Protein AF-A0A958I219-F1 (afdb_monomer_lite)

Sequence (213 aa):
LMILSGYAGLSVFAGMFQPGNIIELHQQWLDNALKGVTYGSSRGGGNINLHGLLNDLGLNGWNLDISLVMIFVLGAWTFWHRKIDVWLQLGVAALVARFWTYHMWYDDLLILIPMFAIFRIMLQQKRDGKSALAAGILFGIAMLFSIAPGGLYLFPEPFNMIYVFCQKIIWHAMLFYLLFQSHVQRRDVNHPKHSEARHKPNAIIIRQKPKLR

pLDDT: mean 83.35, std 13.36, range [46.72, 97.81]

Secondary structure (DSSP, 8-state):
-HHHHHHHHHHHHHHTTSSS-HHHHHHHHHHHHHHHHHHHHHTT-S---HHHHHHHTT-GGGHHHHHHHHHHHHHHHHHHHTTS-HHHHHHHHHHHHHHHS---GGGGGGGHHHHHHHHHHHH-TTS-HHHHHHHHHHHHHHHHHHS-TTHHHHS-TTHHHHHHHHHHHHHHHHHHHHHHHHHHHHHHHH-THHHHHH---------------

Structure (mmCIF, N/CA/C/O backbone):
data_AF-A0A958I219-F1
#
_entry.id   AF-A0A958I219-F1
#
loop_
_atom_site.group_PDB
_atom_site.id
_atom_site.type_symbol
_atom_site.label_atom_id
_atom_site.label_alt_id
_atom_site.label_comp_id
_atom_site.label_asym_id
_atom_site.label_entity_id
_atom_site.label_seq_id
_atom_site.pdbx_PDB_ins_code
_atom_site.Cartn_x
_atom_site.Cartn_y
_atom_site.Cartn_z
_atom_site.occupancy
_atom_site.B_iso_or_equiv
_atom_site.auth_seq_id
_atom_site.auth_comp_id
_atom_site.auth_asym_id
_atom_site.auth_atom_id
_atom_site.pdbx_PDB_model_num
ATOM 1 N N . LEU A 1 1 ? -17.336 -10.802 -12.034 1.00 67.38 1 LEU A N 1
ATOM 2 C CA . LEU A 1 1 ? -17.954 -10.981 -13.368 1.00 67.38 1 LEU A CA 1
ATOM 3 C C . LEU A 1 1 ? -18.167 -9.649 -14.077 1.00 67.38 1 LEU A C 1
ATOM 5 O O . LEU A 1 1 ? -17.474 -9.445 -15.053 1.00 67.38 1 LEU A O 1
ATOM 9 N N . MET A 1 2 ? -18.970 -8.714 -13.552 1.00 70.75 2 MET A N 1
ATOM 10 C CA . MET A 1 2 ? -19.238 -7.417 -14.211 1.00 70.75 2 MET A CA 1
ATOM 11 C C . MET A 1 2 ? -17.982 -6.584 -14.546 1.00 70.75 2 MET A C 1
ATOM 13 O O . MET A 1 2 ? -17.875 -6.028 -15.631 1.00 70.75 2 MET A O 1
ATOM 17 N N . ILE A 1 3 ? -17.004 -6.535 -13.633 1.00 74.00 3 ILE A N 1
ATOM 18 C CA . ILE A 1 3 ? -15.734 -5.819 -13.857 1.00 74.00 3 ILE A CA 1
ATOM 19 C C . ILE A 1 3 ? -14.892 -6.516 -14.931 1.00 74.00 3 ILE A C 1
ATOM 21 O O . ILE A 1 3 ? -14.359 -5.856 -15.810 1.00 74.00 3 ILE A O 1
ATOM 25 N N . LEU A 1 4 ? -14.816 -7.851 -14.893 1.00 74.88 4 LEU A N 1
ATOM 26 C CA . LEU A 1 4 ? -14.065 -8.635 -15.877 1.00 74.88 4 LEU A CA 1
ATOM 27 C C . LEU A 1 4 ? -14.680 -8.502 -17.271 1.00 74.88 4 LEU A C 1
ATOM 29 O O . LEU A 1 4 ? -13.953 -8.290 -18.232 1.00 74.88 4 LEU A O 1
ATOM 33 N N . SER A 1 5 ? -16.009 -8.568 -17.376 1.00 83.56 5 SER A N 1
ATOM 34 C CA . SER A 1 5 ? -16.712 -8.386 -18.647 1.00 83.56 5 SER A CA 1
ATOM 35 C C . SER A 1 5 ? -16.599 -6.954 -19.164 1.00 83.56 5 SER A C 1
ATOM 37 O O . SER A 1 5 ? -16.423 -6.761 -20.360 1.00 83.56 5 SER A O 1
ATOM 39 N N . GLY A 1 6 ? -16.660 -5.954 -18.279 1.00 86.94 6 GLY A N 1
ATOM 40 C CA . GLY A 1 6 ? -16.474 -4.552 -18.653 1.00 86.94 6 GLY A CA 1
ATOM 41 C C . GLY A 1 6 ? -15.057 -4.273 -19.150 1.00 86.94 6 GLY A C 1
ATOM 42 O O . GLY A 1 6 ? -14.888 -3.676 -20.209 1.00 86.94 6 GLY A O 1
ATOM 43 N N . TYR A 1 7 ? -14.045 -4.761 -18.429 1.00 84.06 7 TYR A N 1
ATOM 44 C CA . TYR A 1 7 ? -12.647 -4.615 -18.826 1.00 84.06 7 TYR A CA 1
ATOM 45 C C . TYR A 1 7 ? -12.368 -5.342 -20.144 1.00 84.06 7 TYR A C 1
ATOM 47 O O . TYR A 1 7 ? -11.849 -4.732 -21.069 1.00 84.06 7 TYR A O 1
ATOM 55 N N . ALA A 1 8 ? -12.812 -6.597 -20.277 1.00 84.75 8 ALA A N 1
ATOM 56 C CA . ALA A 1 8 ? -12.674 -7.357 -21.517 1.00 84.75 8 ALA A CA 1
ATOM 57 C C . ALA A 1 8 ? -13.378 -6.668 -22.699 1.00 84.75 8 ALA A C 1
ATOM 59 O O . ALA A 1 8 ? -12.800 -6.565 -23.778 1.00 84.75 8 ALA A O 1
ATOM 60 N N . GLY A 1 9 ? -14.592 -6.148 -22.492 1.00 87.56 9 GLY A N 1
ATOM 61 C CA . GLY A 1 9 ? -15.330 -5.410 -23.516 1.00 87.56 9 GLY A CA 1
ATOM 62 C C . GLY A 1 9 ? -14.600 -4.144 -23.968 1.00 87.56 9 GLY A C 1
ATOM 63 O O . GLY A 1 9 ? -14.470 -3.914 -25.167 1.00 87.56 9 GLY A O 1
ATOM 64 N N . LEU A 1 10 ? -14.065 -3.362 -23.026 1.00 88.44 10 LEU A N 1
ATOM 65 C CA . LEU A 1 10 ? -13.271 -2.169 -23.332 1.00 88.44 10 LEU A CA 1
ATOM 66 C C . LEU A 1 10 ? -11.956 -2.512 -24.041 1.00 88.44 10 LEU A C 1
ATOM 68 O O . LEU A 1 10 ? -11.590 -1.817 -24.985 1.00 88.44 10 LEU A O 1
ATOM 72 N N . SER A 1 11 ? -11.269 -3.584 -23.639 1.00 85.62 11 SER A N 1
ATOM 73 C CA . SER A 1 11 ? -10.041 -4.045 -24.297 1.00 85.62 11 SER A CA 1
ATOM 74 C C . SER A 1 11 ? -10.297 -4.488 -25.738 1.00 85.62 11 SER A C 1
ATOM 76 O O . SER A 1 11 ? -9.544 -4.110 -26.634 1.00 85.62 11 SER A O 1
ATOM 78 N N . VAL A 1 12 ? -11.379 -5.236 -25.981 1.00 86.50 12 VAL A N 1
ATOM 79 C CA . VAL A 1 12 ? -11.778 -5.647 -27.337 1.00 86.50 12 VAL A CA 1
ATOM 80 C C . VAL A 1 12 ? -12.173 -4.432 -28.175 1.00 86.50 12 VAL A C 1
ATOM 82 O O . VAL A 1 12 ? -11.691 -4.291 -29.295 1.00 86.50 12 VAL A O 1
ATOM 85 N N . PHE A 1 13 ? -12.996 -3.531 -27.629 1.00 89.12 13 PHE A N 1
ATOM 86 C CA . PHE A 1 13 ? -13.414 -2.307 -28.315 1.00 89.12 13 PHE A CA 1
ATOM 87 C C . PHE A 1 13 ? -12.218 -1.422 -28.684 1.00 89.12 13 PHE A C 1
ATOM 89 O O . PHE A 1 13 ? -12.111 -0.994 -29.827 1.00 89.12 13 PHE A O 1
ATOM 96 N N . ALA A 1 14 ? -11.282 -1.196 -27.758 1.00 87.56 14 ALA A N 1
ATOM 97 C CA . ALA A 1 14 ? -10.063 -0.437 -28.031 1.00 87.56 14 ALA A CA 1
ATOM 98 C C . ALA A 1 14 ? -9.190 -1.114 -29.101 1.00 87.56 14 ALA A C 1
ATOM 100 O O . ALA A 1 14 ? -8.649 -0.434 -29.973 1.00 87.56 14 ALA A O 1
ATOM 101 N N . GLY A 1 15 ? -9.099 -2.448 -29.068 1.00 85.94 15 GLY A N 1
ATOM 102 C CA . GLY A 1 15 ? -8.373 -3.237 -30.062 1.00 85.94 15 GLY A CA 1
ATOM 103 C C . GLY A 1 15 ? -8.912 -3.079 -31.487 1.00 85.94 15 GLY A C 1
ATOM 104 O O . GLY A 1 15 ? -8.126 -3.121 -32.425 1.00 85.94 15 GLY A O 1
ATOM 105 N N . MET A 1 16 ? -10.213 -2.812 -31.666 1.00 89.31 16 MET A N 1
ATOM 106 C CA . MET A 1 16 ? -10.813 -2.587 -32.994 1.00 89.31 16 MET A CA 1
ATOM 107 C C . MET A 1 16 ? -10.297 -1.323 -33.702 1.00 89.31 16 MET A C 1
ATOM 109 O O . MET A 1 16 ? -10.434 -1.218 -34.918 1.00 89.31 16 MET A O 1
ATOM 113 N N . PHE A 1 17 ? -9.712 -0.373 -32.966 1.00 92.62 17 PHE A N 1
ATOM 114 C CA . PHE A 1 17 ? -9.150 0.864 -33.524 1.00 92.62 17 PHE A CA 1
ATOM 115 C C . PHE A 1 17 ? -7.629 0.808 -33.716 1.00 92.62 17 PHE A C 1
ATOM 117 O O . PHE A 1 17 ? -7.034 1.802 -34.130 1.00 92.62 17 PHE A O 1
ATOM 124 N N . GLN A 1 18 ? -6.986 -0.315 -33.388 1.00 92.88 18 GLN A N 1
ATOM 125 C CA . GLN A 1 18 ? -5.545 -0.481 -33.544 1.00 92.88 18 GLN A CA 1
ATOM 126 C C . GLN A 1 18 ? -5.215 -1.205 -34.856 1.00 92.88 18 GLN A C 1
ATOM 128 O O . GLN A 1 18 ? -5.958 -2.094 -35.276 1.00 92.88 18 GLN A O 1
ATOM 133 N N . PRO A 1 19 ? -4.098 -0.859 -35.515 1.00 88.38 19 PRO A N 1
ATOM 134 C CA . PRO A 1 19 ? -3.603 -1.631 -36.644 1.00 88.38 19 PRO A CA 1
ATOM 135 C C . PRO A 1 19 ? -3.078 -2.988 -36.149 1.00 88.38 19 PRO A C 1
ATOM 137 O O . PRO A 1 19 ? -2.171 -3.041 -35.323 1.00 88.38 19 PRO A O 1
ATOM 140 N N . GLY A 1 20 ? -3.645 -4.081 -36.658 1.00 87.75 20 GLY A N 1
ATOM 141 C CA . GLY A 1 20 ? -3.258 -5.451 -36.305 1.00 87.75 20 GLY A CA 1
ATOM 142 C C . GLY A 1 20 ? -4.465 -6.317 -35.967 1.00 87.75 20 GLY A C 1
ATOM 143 O O . GLY A 1 20 ? -5.555 -5.814 -35.686 1.00 87.75 20 GLY A O 1
ATOM 144 N N . ASN A 1 21 ? -4.299 -7.636 -36.018 1.00 90.12 21 ASN A N 1
ATOM 145 C CA . ASN A 1 21 ? -5.371 -8.528 -35.576 1.00 90.12 21 ASN A CA 1
ATOM 146 C C . ASN A 1 21 ? -5.380 -8.672 -34.040 1.00 90.12 21 ASN A C 1
ATOM 148 O O . ASN A 1 21 ? -4.394 -8.404 -33.356 1.00 90.12 21 ASN A O 1
ATOM 152 N N . ILE A 1 22 ? -6.510 -9.117 -33.478 1.00 85.00 22 ILE A N 1
ATOM 153 C CA . ILE A 1 22 ? -6.698 -9.230 -32.021 1.00 85.00 22 ILE A CA 1
ATOM 154 C C . ILE A 1 22 ? -5.638 -10.120 -31.347 1.00 85.00 22 ILE A C 1
ATOM 156 O O . ILE A 1 22 ? -5.277 -9.864 -30.200 1.00 85.00 22 ILE A O 1
ATOM 160 N N . ILE A 1 23 ? -5.134 -11.144 -32.048 1.00 88.19 23 ILE A N 1
ATOM 161 C CA . ILE A 1 23 ? -4.133 -12.085 -31.530 1.00 88.19 23 ILE A CA 1
ATOM 162 C C . ILE A 1 23 ? -2.769 -11.397 -31.451 1.00 88.19 23 ILE A C 1
ATOM 164 O O . ILE A 1 23 ? -2.134 -11.446 -30.400 1.00 88.19 23 ILE A O 1
ATOM 168 N N . GLU A 1 24 ? -2.356 -10.704 -32.513 1.00 88.94 24 GLU A N 1
ATOM 169 C CA . GLU A 1 24 ? -1.124 -9.905 -32.553 1.00 88.94 24 GLU A CA 1
ATOM 170 C C . GLU A 1 24 ? -1.123 -8.832 -31.465 1.00 88.94 24 GLU A C 1
ATOM 172 O O . GLU A 1 24 ? -0.141 -8.694 -30.738 1.00 88.94 24 GLU A O 1
ATOM 177 N N . LEU A 1 25 ? -2.241 -8.121 -31.292 1.00 89.31 25 LEU A N 1
ATOM 178 C CA . LEU A 1 25 ? -2.378 -7.104 -30.248 1.00 89.31 25 LEU A CA 1
ATOM 179 C C . LEU A 1 25 ? -2.268 -7.710 -28.838 1.00 89.31 25 LEU A C 1
ATOM 181 O O . LEU A 1 25 ? -1.631 -7.119 -27.967 1.00 89.31 25 LEU A O 1
ATOM 185 N N . HIS A 1 26 ? -2.832 -8.902 -28.605 1.00 83.31 26 HIS A N 1
ATOM 186 C CA . HIS A 1 26 ? -2.688 -9.604 -27.322 1.00 83.31 26 HIS A CA 1
ATOM 187 C C . HIS A 1 26 ? -1.262 -10.106 -27.082 1.00 83.31 26 HIS A C 1
ATOM 189 O O . HIS A 1 26 ? -0.764 -9.995 -25.962 1.00 83.31 26 HIS A O 1
ATOM 195 N N . GLN A 1 27 ? -0.595 -10.638 -28.108 1.00 88.81 27 GLN A N 1
ATOM 196 C CA . GLN A 1 27 ? 0.800 -11.076 -28.015 1.00 88.81 27 GLN A CA 1
ATOM 197 C C . GLN A 1 27 ? 1.729 -9.894 -27.733 1.00 88.81 27 GLN A C 1
ATOM 199 O O . GLN A 1 27 ? 2.524 -9.952 -26.800 1.00 88.81 27 GLN A O 1
ATOM 204 N N . GLN A 1 28 ? 1.565 -8.783 -28.453 1.00 89.19 28 GLN A N 1
ATOM 205 C CA . GLN A 1 28 ? 2.317 -7.554 -28.195 1.00 89.19 28 GLN A CA 1
ATOM 206 C C . GLN A 1 28 ? 2.052 -7.006 -26.792 1.00 89.19 28 GLN A C 1
ATOM 208 O O . GLN A 1 28 ? 2.982 -6.564 -26.117 1.00 89.19 28 GLN A O 1
ATOM 213 N N . TRP A 1 29 ? 0.799 -7.036 -26.330 1.00 86.12 29 TRP A N 1
ATOM 214 C CA . TRP A 1 29 ? 0.462 -6.641 -24.965 1.00 86.12 29 TRP A CA 1
ATOM 215 C C . TRP A 1 29 ? 1.164 -7.527 -23.926 1.00 86.12 29 TRP A C 1
ATOM 217 O O . TRP A 1 29 ? 1.761 -6.990 -22.992 1.00 86.12 29 TRP A O 1
ATOM 227 N N . LEU A 1 30 ? 1.163 -8.853 -24.112 1.00 86.38 30 LEU A N 1
ATOM 228 C CA . LEU A 1 30 ? 1.879 -9.799 -23.249 1.00 86.38 30 LEU A CA 1
ATOM 229 C C . LEU A 1 30 ? 3.389 -9.541 -23.257 1.00 86.38 30 LEU A C 1
ATOM 231 O O . LEU A 1 30 ? 3.989 -9.434 -22.190 1.00 86.38 30 LEU A O 1
ATOM 235 N N . ASP A 1 31 ? 3.996 -9.373 -24.429 1.00 87.56 31 ASP A N 1
ATOM 236 C CA . ASP A 1 31 ? 5.428 -9.093 -24.561 1.00 87.56 31 ASP A CA 1
ATOM 237 C C . ASP A 1 31 ? 5.813 -7.775 -23.885 1.00 87.56 31 ASP A C 1
ATOM 239 O O . ASP A 1 31 ? 6.841 -7.687 -23.211 1.00 87.56 31 ASP A O 1
ATOM 243 N N . ASN A 1 32 ? 4.984 -6.740 -24.031 1.00 84.62 32 ASN A N 1
ATOM 244 C CA . ASN A 1 32 ? 5.194 -5.452 -23.375 1.00 84.62 32 ASN A CA 1
ATOM 245 C C . ASN A 1 32 ? 5.022 -5.556 -21.856 1.00 84.62 32 ASN A C 1
ATOM 247 O O . ASN A 1 32 ? 5.818 -4.972 -21.119 1.00 84.62 32 ASN A O 1
ATOM 251 N N . ALA A 1 33 ? 4.038 -6.322 -21.379 1.00 80.12 33 ALA A N 1
ATOM 252 C CA . ALA A 1 33 ? 3.851 -6.582 -19.956 1.00 80.12 33 ALA A CA 1
ATOM 253 C C . ALA A 1 33 ? 5.055 -7.333 -19.367 1.00 80.12 33 ALA A C 1
ATOM 255 O O . ALA A 1 33 ? 5.594 -6.917 -18.342 1.00 80.12 33 ALA A O 1
ATOM 256 N N . LEU A 1 34 ? 5.536 -8.378 -20.049 1.00 79.00 34 LEU A N 1
ATOM 257 C CA . LEU A 1 34 ? 6.728 -9.132 -19.655 1.00 79.00 34 LEU A CA 1
ATOM 258 C C . LEU A 1 34 ? 7.969 -8.236 -19.625 1.00 79.00 34 LEU A C 1
ATOM 260 O O . LEU A 1 34 ? 8.670 -8.206 -18.615 1.00 79.00 34 LEU A O 1
ATOM 264 N N . LYS A 1 35 ? 8.200 -7.436 -20.675 1.00 79.25 35 LYS A N 1
ATOM 265 C CA . LYS A 1 35 ? 9.294 -6.451 -20.711 1.00 79.25 35 LYS A CA 1
ATOM 266 C C . LYS A 1 35 ? 9.195 -5.450 -19.565 1.00 79.25 35 LYS A C 1
ATOM 268 O O . LYS A 1 35 ? 10.213 -5.156 -18.948 1.00 79.25 35 LYS A O 1
ATOM 273 N N . GLY A 1 36 ? 7.998 -4.947 -19.261 1.00 73.06 36 GLY A N 1
ATOM 274 C CA . GLY A 1 36 ? 7.762 -4.025 -18.150 1.00 73.06 36 GLY A CA 1
ATOM 275 C C . GLY A 1 36 ? 8.093 -4.645 -16.792 1.00 73.06 36 GLY A C 1
ATOM 276 O O . GLY A 1 36 ? 8.784 -4.020 -15.988 1.00 73.06 36 GLY A O 1
ATOM 277 N N . VAL A 1 37 ? 7.679 -5.895 -16.564 1.00 70.38 37 VAL A N 1
ATOM 278 C CA . VAL A 1 37 ? 7.994 -6.650 -15.341 1.00 70.38 37 VAL A CA 1
ATOM 279 C C . VAL A 1 37 ? 9.497 -6.899 -15.221 1.00 70.38 37 VAL A C 1
ATOM 281 O O . VAL A 1 37 ? 10.070 -6.606 -14.174 1.00 70.38 37 VAL A O 1
ATOM 284 N N . THR A 1 38 ? 10.154 -7.374 -16.284 1.00 71.75 38 THR A N 1
ATOM 285 C CA . THR A 1 38 ? 11.606 -7.618 -16.284 1.00 71.75 38 THR A CA 1
ATOM 286 C C . THR A 1 38 ? 12.393 -6.326 -16.084 1.00 71.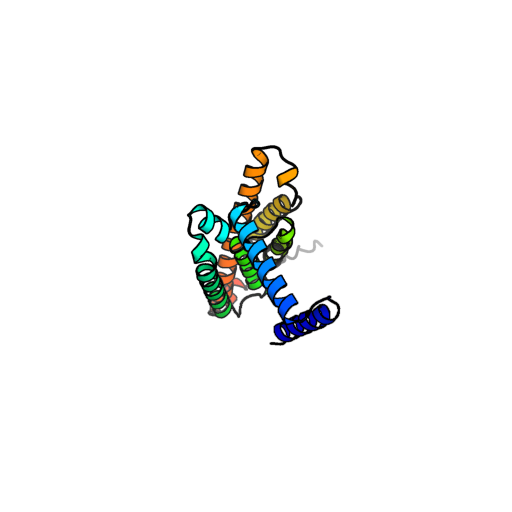75 38 THR A C 1
ATOM 288 O O . THR A 1 38 ? 13.330 -6.293 -15.293 1.00 71.75 38 THR A O 1
ATOM 291 N N . TYR A 1 39 ? 11.998 -5.245 -16.758 1.00 71.81 39 TYR A N 1
ATOM 292 C CA . TYR A 1 39 ? 12.617 -3.931 -16.598 1.00 71.81 39 TYR A CA 1
ATOM 293 C C . TYR A 1 39 ? 12.477 -3.417 -15.160 1.00 71.81 39 TYR A C 1
ATOM 295 O O . TYR A 1 39 ? 13.449 -2.946 -14.564 1.00 71.81 39 TYR A O 1
ATOM 303 N N . GLY A 1 40 ? 11.273 -3.540 -14.595 1.00 65.81 40 GLY A N 1
ATOM 304 C CA . GLY A 1 40 ? 10.974 -3.157 -13.221 1.00 65.81 40 GLY A CA 1
ATOM 305 C C . GLY A 1 40 ? 11.753 -3.970 -12.186 1.00 65.81 40 GLY A C 1
ATOM 306 O O . GLY A 1 40 ? 12.229 -3.401 -11.203 1.00 65.81 40 GLY A O 1
ATOM 307 N N . SER A 1 41 ? 11.943 -5.273 -12.426 1.00 63.72 41 SER A N 1
ATOM 308 C CA . SER A 1 41 ? 12.722 -6.145 -11.542 1.00 63.72 41 SER A CA 1
ATOM 309 C C . SER A 1 41 ? 14.233 -5.928 -11.662 1.00 63.72 41 SER A C 1
ATOM 311 O O . SER A 1 41 ? 14.922 -5.992 -10.652 1.00 63.72 41 SER A O 1
ATOM 313 N N . SER A 1 42 ? 14.765 -5.653 -12.862 1.00 64.38 42 SER A N 1
ATOM 314 C CA . SER A 1 42 ? 16.216 -5.614 -13.106 1.00 64.38 42 SER A CA 1
ATOM 315 C C . SER A 1 42 ? 16.874 -4.260 -12.845 1.00 64.38 42 SER A C 1
ATOM 317 O O . SER A 1 42 ? 18.060 -4.208 -12.536 1.00 64.38 42 SER A O 1
ATOM 319 N N . ARG A 1 43 ? 16.154 -3.145 -13.031 1.00 61.06 43 ARG A N 1
ATOM 320 C CA . ARG A 1 43 ? 16.714 -1.793 -12.833 1.00 61.06 43 ARG A CA 1
ATOM 321 C C . ARG A 1 43 ? 16.429 -1.202 -11.462 1.00 61.06 43 ARG A C 1
ATOM 323 O O . ARG A 1 43 ? 16.779 -0.046 -11.243 1.00 61.06 43 ARG A O 1
ATOM 330 N N . GLY A 1 44 ? 15.812 -1.980 -10.567 1.00 52.44 44 GLY A N 1
ATOM 331 C CA . GLY A 1 44 ? 15.624 -1.606 -9.169 1.00 52.44 44 GLY A CA 1
ATOM 332 C C . GLY A 1 44 ? 15.104 -0.182 -9.035 1.00 52.44 44 GLY A C 1
ATOM 333 O O . GLY A 1 44 ? 15.729 0.622 -8.353 1.00 52.44 44 GLY A O 1
ATOM 334 N N . GLY A 1 45 ? 14.027 0.164 -9.754 1.00 46.72 45 GLY A N 1
ATOM 335 C CA . GLY A 1 45 ? 13.472 1.518 -9.741 1.00 46.72 45 GLY A CA 1
ATOM 336 C C . GLY A 1 45 ? 13.024 1.911 -8.331 1.00 46.72 45 GLY A C 1
ATOM 337 O O . GLY A 1 45 ? 11.874 1.701 -7.964 1.00 46.72 45 GLY A O 1
ATOM 338 N N . GLY A 1 46 ? 13.962 2.413 -7.527 1.00 50.34 46 GLY A N 1
ATOM 339 C CA . GLY A 1 46 ? 13.820 3.000 -6.193 1.00 50.34 46 GLY A CA 1
ATOM 340 C C . GLY A 1 46 ? 13.330 2.101 -5.048 1.00 50.34 46 GLY A C 1
ATOM 341 O O . GLY A 1 46 ? 13.538 2.437 -3.877 1.00 50.34 46 GLY A O 1
ATOM 342 N N . ASN A 1 47 ? 12.677 0.967 -5.316 1.00 58.09 47 ASN A N 1
ATOM 343 C CA . ASN A 1 47 ? 11.771 0.369 -4.334 1.00 58.09 47 ASN A CA 1
ATOM 344 C C . ASN A 1 47 ? 12.114 -1.077 -3.955 1.00 58.09 47 ASN A C 1
ATOM 346 O O . ASN A 1 47 ? 12.171 -1.959 -4.803 1.00 58.09 47 ASN A O 1
ATOM 350 N N . ILE A 1 48 ? 12.256 -1.311 -2.642 1.00 66.00 48 ILE A N 1
ATOM 351 C CA . ILE A 1 48 ? 12.292 -2.644 -2.025 1.00 66.00 48 ILE A CA 1
ATOM 352 C C . ILE A 1 48 ? 10.873 -3.204 -2.152 1.00 66.00 48 ILE A C 1
ATOM 354 O O . ILE A 1 48 ? 10.006 -2.905 -1.332 1.00 66.00 48 ILE A O 1
ATOM 358 N N . ASN A 1 49 ? 10.621 -3.932 -3.232 1.00 83.19 49 ASN A N 1
ATOM 359 C CA . ASN A 1 49 ? 9.420 -4.735 -3.433 1.00 83.19 49 ASN A CA 1
ATOM 360 C C . ASN A 1 49 ? 9.832 -6.210 -3.514 1.00 83.19 49 ASN A C 1
ATOM 362 O O . ASN A 1 49 ? 11.005 -6.519 -3.732 1.00 83.19 49 ASN A O 1
ATOM 366 N N . LEU A 1 50 ? 8.882 -7.118 -3.314 1.00 87.88 50 LEU A N 1
ATOM 367 C CA . LEU A 1 50 ? 9.158 -8.549 -3.221 1.00 87.88 50 LEU A CA 1
ATOM 368 C C . LEU A 1 50 ? 9.820 -9.104 -4.492 1.00 87.88 50 LEU A C 1
ATOM 370 O O . LEU A 1 50 ? 10.748 -9.899 -4.386 1.00 87.88 50 LEU A O 1
ATOM 374 N N . HIS A 1 51 ? 9.407 -8.655 -5.682 1.00 86.19 51 HIS A N 1
ATOM 375 C CA . HIS A 1 51 ? 10.049 -9.055 -6.945 1.00 86.19 51 HIS A CA 1
ATOM 376 C C . HIS A 1 51 ? 11.472 -8.513 -7.088 1.00 86.19 51 HIS A C 1
ATOM 378 O O . HIS A 1 51 ? 12.343 -9.227 -7.580 1.00 86.19 51 HIS A O 1
ATOM 384 N N . GLY A 1 52 ? 11.723 -7.284 -6.632 1.00 82.88 52 GLY A N 1
ATOM 385 C CA . GLY A 1 52 ? 13.069 -6.715 -6.556 1.00 82.88 52 GLY A CA 1
ATOM 386 C C . GLY A 1 52 ? 13.971 -7.533 -5.632 1.00 82.88 52 GLY A C 1
ATOM 387 O O . GLY A 1 52 ? 15.045 -7.950 -6.045 1.00 82.88 52 GLY A O 1
ATOM 388 N N . LEU A 1 53 ? 13.485 -7.874 -4.433 1.00 86.00 53 LEU A N 1
ATOM 389 C CA . LEU A 1 53 ? 14.224 -8.713 -3.485 1.00 86.00 53 LEU A CA 1
ATOM 390 C C . LEU A 1 53 ? 14.533 -10.104 -4.061 1.00 86.00 53 LEU A C 1
ATOM 392 O O . LEU A 1 53 ? 15.647 -10.597 -3.912 1.00 86.00 53 LEU A O 1
ATOM 396 N N . LEU A 1 54 ? 13.568 -10.744 -4.729 1.00 88.06 54 LEU A N 1
ATOM 397 C CA . LEU A 1 54 ? 13.804 -12.031 -5.391 1.00 88.06 54 LEU A CA 1
ATOM 398 C C . LEU A 1 54 ? 14.855 -11.908 -6.494 1.00 88.06 54 LEU A C 1
ATOM 400 O O . LEU A 1 54 ? 15.701 -12.788 -6.620 1.00 88.06 54 LEU A O 1
ATOM 404 N N . ASN A 1 55 ? 14.828 -10.825 -7.269 1.00 85.50 55 ASN A N 1
ATOM 405 C CA . ASN A 1 55 ? 15.833 -10.565 -8.291 1.00 85.50 55 ASN A CA 1
ATOM 406 C C . ASN A 1 55 ? 17.233 -10.377 -7.685 1.00 85.50 55 ASN A C 1
ATOM 408 O O . ASN A 1 55 ? 18.179 -10.999 -8.163 1.00 85.50 55 ASN A O 1
ATOM 412 N N . ASP A 1 56 ? 17.352 -9.602 -6.605 1.00 85.19 56 ASP A N 1
ATOM 413 C CA . ASP A 1 56 ? 18.622 -9.369 -5.902 1.00 85.19 56 ASP A CA 1
ATOM 414 C C . ASP A 1 56 ? 19.212 -10.666 -5.317 1.00 85.19 56 ASP A C 1
ATOM 416 O O . ASP A 1 56 ? 20.429 -10.817 -5.218 1.00 85.19 56 ASP A O 1
ATOM 420 N N . LEU A 1 57 ? 18.353 -11.631 -4.975 1.00 89.94 57 LEU A N 1
ATOM 421 C CA . LEU A 1 57 ? 18.736 -12.968 -4.511 1.00 89.94 57 LEU A CA 1
ATOM 422 C C . LEU A 1 57 ? 18.972 -13.981 -5.651 1.00 89.94 57 LEU A C 1
ATOM 424 O O . LEU A 1 57 ? 19.270 -15.142 -5.373 1.00 89.94 57 LEU A O 1
ATOM 428 N N . GLY A 1 58 ? 18.818 -13.588 -6.921 1.00 89.50 58 GLY A N 1
ATOM 429 C CA . GLY A 1 58 ? 18.932 -14.494 -8.074 1.00 89.50 58 GLY A CA 1
ATOM 430 C C . GLY A 1 58 ? 17.770 -15.491 -8.215 1.00 89.50 58 GLY A C 1
ATOM 431 O O . GLY A 1 58 ? 17.900 -16.514 -8.884 1.00 89.50 58 GLY A O 1
ATOM 432 N N . LEU A 1 59 ? 16.628 -15.211 -7.581 1.00 91.25 59 LEU A N 1
ATOM 433 C CA . LEU A 1 59 ? 15.413 -16.035 -7.546 1.00 91.25 59 LEU A CA 1
ATOM 434 C C . LEU A 1 59 ? 14.299 -15.486 -8.454 1.00 91.25 59 LEU A C 1
ATOM 436 O O . LEU A 1 59 ? 13.123 -15.780 -8.246 1.00 91.25 59 LEU A O 1
ATOM 440 N N . ASN A 1 60 ? 14.631 -14.708 -9.484 1.00 85.69 60 ASN A N 1
ATOM 441 C CA . ASN A 1 60 ? 13.656 -14.087 -10.391 1.00 85.69 60 ASN A CA 1
ATOM 442 C C . ASN A 1 60 ? 12.726 -15.099 -11.098 1.00 85.69 60 ASN A C 1
ATOM 444 O O . ASN A 1 60 ? 11.608 -14.743 -11.468 1.00 85.69 60 ASN A O 1
ATOM 448 N N . GLY A 1 61 ? 13.143 -16.365 -11.240 1.00 86.44 61 GLY A N 1
ATOM 449 C CA . GLY A 1 61 ? 12.289 -17.450 -11.747 1.00 86.44 61 GLY A CA 1
ATOM 450 C C . GLY A 1 61 ? 11.058 -17.746 -10.875 1.00 86.44 61 GLY A C 1
ATOM 451 O O . GLY A 1 61 ? 10.054 -18.220 -11.392 1.00 86.44 61 GLY A O 1
ATOM 452 N N . TRP A 1 62 ? 11.097 -17.392 -9.586 1.00 90.56 62 TRP A N 1
ATOM 453 C CA . TRP A 1 62 ? 10.015 -17.616 -8.617 1.00 90.56 62 TRP A CA 1
ATOM 454 C C . TRP A 1 62 ? 8.992 -16.474 -8.567 1.00 90.56 62 TRP A C 1
ATOM 456 O O . TRP A 1 62 ? 8.046 -16.519 -7.778 1.00 90.56 62 TRP A O 1
ATOM 466 N N . ASN A 1 63 ? 9.155 -15.429 -9.386 1.00 85.69 63 ASN A N 1
ATOM 467 C CA . ASN A 1 63 ? 8.274 -14.258 -9.355 1.00 85.69 63 ASN A CA 1
ATOM 468 C C . ASN A 1 63 ? 6.799 -14.626 -9.574 1.00 85.69 63 ASN A C 1
ATOM 470 O O . ASN A 1 63 ? 5.927 -14.031 -8.935 1.00 85.69 63 ASN A O 1
ATOM 474 N N . LEU A 1 64 ? 6.508 -15.599 -10.447 1.00 87.38 64 LEU A N 1
ATOM 475 C CA . LEU A 1 64 ? 5.141 -16.063 -10.698 1.00 87.38 64 LEU A CA 1
ATOM 476 C C . LEU A 1 64 ? 4.587 -16.843 -9.503 1.00 87.38 64 LEU A C 1
ATOM 478 O O . LEU A 1 64 ? 3.489 -16.546 -9.035 1.00 87.38 64 LEU A O 1
ATOM 482 N N . ASP A 1 65 ? 5.353 -17.793 -8.975 1.00 92.81 65 ASP A N 1
ATOM 483 C CA . ASP A 1 65 ? 4.913 -18.639 -7.864 1.00 92.81 65 ASP A CA 1
ATOM 484 C C . ASP A 1 65 ? 4.629 -17.801 -6.616 1.00 92.81 65 ASP A C 1
ATOM 486 O O . ASP A 1 65 ? 3.559 -17.895 -6.012 1.00 92.81 65 ASP A O 1
ATOM 490 N N . ILE A 1 66 ? 5.544 -16.890 -6.279 1.00 92.62 66 ILE A N 1
ATOM 491 C CA . ILE A 1 66 ? 5.379 -15.973 -5.150 1.00 92.62 66 ILE A CA 1
ATOM 492 C C . ILE A 1 66 ? 4.197 -15.026 -5.372 1.00 92.62 66 ILE A C 1
ATOM 494 O O . ILE A 1 66 ? 3.455 -14.737 -4.436 1.00 92.62 66 ILE A O 1
ATOM 498 N N . SER A 1 67 ? 3.958 -14.591 -6.609 1.00 90.69 67 SER A N 1
ATOM 499 C CA . SER A 1 67 ? 2.775 -13.802 -6.963 1.00 90.69 67 SER A CA 1
ATOM 500 C C . SER A 1 67 ? 1.468 -14.547 -6.709 1.00 90.69 67 SER A C 1
ATOM 502 O O . SER A 1 67 ? 0.545 -13.989 -6.113 1.00 90.69 67 SER A O 1
ATOM 504 N N . LEU A 1 68 ? 1.394 -15.820 -7.098 1.00 92.81 68 LEU A N 1
ATOM 505 C CA . LEU A 1 68 ? 0.228 -16.663 -6.832 1.00 92.81 68 LEU A CA 1
ATOM 506 C C . LEU A 1 68 ? 0.019 -16.868 -5.328 1.00 92.81 68 LEU A C 1
ATOM 508 O O . LEU A 1 68 ? -1.112 -16.760 -4.848 1.00 92.81 68 LEU A O 1
ATOM 512 N N . VAL A 1 69 ? 1.100 -17.082 -4.574 1.00 95.25 69 VAL A N 1
ATOM 513 C CA . VAL A 1 69 ? 1.052 -17.166 -3.107 1.00 95.25 69 VAL A CA 1
ATOM 514 C C . VAL A 1 69 ? 0.532 -15.859 -2.504 1.00 95.25 69 VAL A C 1
ATOM 516 O O . VAL A 1 69 ? -0.358 -15.900 -1.656 1.00 95.25 69 VAL A O 1
ATOM 519 N N . MET A 1 70 ? 1.012 -14.701 -2.962 1.00 94.38 70 MET A N 1
ATOM 520 C CA . MET A 1 70 ? 0.560 -13.391 -2.479 1.00 94.38 70 MET A CA 1
ATOM 521 C C . MET A 1 70 ? -0.929 -13.154 -2.753 1.00 94.38 70 MET A C 1
ATOM 523 O O . MET A 1 70 ? -1.653 -12.730 -1.849 1.00 94.38 70 MET A O 1
ATOM 527 N N . ILE A 1 71 ? -1.415 -13.489 -3.955 1.00 94.38 71 ILE A N 1
ATOM 528 C CA . ILE A 1 71 ? -2.848 -13.429 -4.290 1.00 94.38 71 ILE A CA 1
ATOM 529 C C . ILE A 1 71 ? -3.650 -14.351 -3.373 1.00 94.38 71 ILE A C 1
ATOM 531 O O . ILE A 1 71 ? -4.679 -13.937 -2.837 1.00 94.38 71 ILE A O 1
ATOM 535 N N . PHE A 1 72 ? -3.192 -15.588 -3.173 1.00 96.81 72 PHE A N 1
ATOM 536 C CA . PHE A 1 72 ? -3.888 -16.556 -2.331 1.00 96.81 72 PHE A CA 1
ATOM 537 C C . PHE A 1 72 ? -3.959 -16.087 -0.874 1.00 96.81 72 PHE A C 1
ATOM 539 O O . PHE A 1 72 ? -5.031 -16.106 -0.269 1.00 96.81 72 PHE A O 1
ATOM 546 N N . VAL A 1 73 ? -2.845 -15.596 -0.325 1.00 96.81 73 VAL A N 1
ATOM 547 C CA . VAL A 1 73 ? -2.758 -15.070 1.043 1.00 96.81 73 VAL A CA 1
ATOM 548 C C . VAL A 1 73 ? -3.652 -13.842 1.215 1.00 96.81 73 VAL A C 1
ATOM 550 O O . VAL A 1 73 ? -4.438 -13.792 2.164 1.00 96.81 73 VAL A O 1
ATOM 553 N N . LEU A 1 74 ? -3.601 -12.877 0.291 1.00 96.31 74 LEU A N 1
ATOM 554 C CA . LEU A 1 74 ? -4.457 -11.687 0.339 1.00 96.31 74 LEU A CA 1
ATOM 555 C C . LEU A 1 74 ? -5.941 -12.042 0.155 1.00 96.31 74 LEU A C 1
ATOM 557 O O . LEU A 1 74 ? -6.803 -11.472 0.831 1.00 96.31 74 LEU A O 1
ATOM 561 N N . GLY A 1 75 ? -6.249 -13.004 -0.715 1.00 95.88 75 GLY A N 1
ATOM 562 C CA . GLY A 1 75 ? -7.597 -13.525 -0.932 1.00 95.88 75 GLY A CA 1
ATOM 563 C C . GLY A 1 75 ? -8.157 -14.210 0.315 1.00 95.88 75 GLY A C 1
ATOM 564 O O . GLY A 1 75 ? -9.262 -13.884 0.754 1.00 95.88 75 GLY A O 1
ATOM 565 N N . ALA A 1 76 ? -7.374 -15.090 0.944 1.00 97.62 76 ALA A N 1
ATOM 566 C CA . ALA A 1 76 ? -7.730 -15.744 2.202 1.00 97.62 76 ALA A CA 1
ATOM 567 C C . ALA A 1 76 ? -7.907 -14.724 3.338 1.00 97.62 76 ALA A C 1
ATOM 569 O O . ALA A 1 76 ? -8.907 -14.764 4.063 1.00 97.62 76 ALA A O 1
ATOM 570 N N . TRP A 1 77 ? -6.991 -13.755 3.454 1.00 97.81 77 TRP A N 1
AT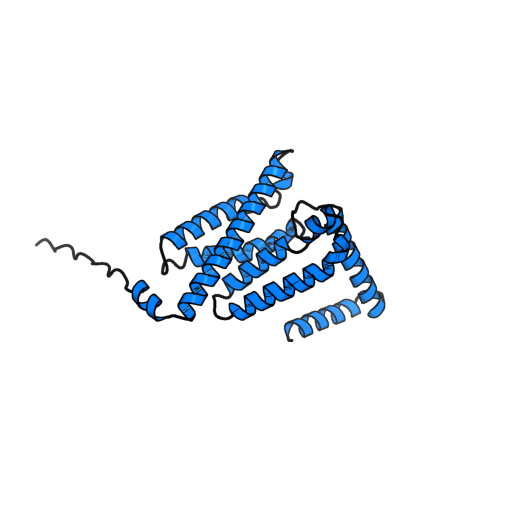OM 571 C CA . TRP A 1 77 ? -7.086 -12.674 4.434 1.00 97.81 77 TRP A CA 1
ATOM 572 C C . TRP A 1 77 ? -8.366 -11.851 4.247 1.00 97.81 77 TRP A C 1
ATOM 574 O O . TRP A 1 77 ? -9.103 -11.648 5.217 1.00 97.81 77 TRP A O 1
ATOM 584 N N . THR A 1 78 ? -8.672 -11.449 3.010 1.00 96.62 78 THR A N 1
ATOM 585 C CA . THR A 1 78 ? -9.895 -10.712 2.653 1.00 96.62 78 THR A CA 1
ATOM 586 C C . THR A 1 78 ? -11.140 -11.534 2.978 1.00 96.62 78 THR A C 1
ATOM 588 O O . THR A 1 78 ? -12.069 -11.031 3.608 1.00 96.62 78 THR A O 1
ATOM 591 N N . PHE A 1 79 ? -11.152 -12.826 2.638 1.00 96.12 79 PHE A N 1
ATOM 592 C CA . PHE A 1 79 ? -12.269 -13.720 2.941 1.00 96.12 79 PHE A CA 1
ATOM 593 C C . PHE A 1 79 ? -12.541 -13.812 4.449 1.00 96.12 79 PHE A C 1
ATOM 595 O O . PHE A 1 79 ? -13.691 -13.699 4.887 1.00 96.12 79 PHE A O 1
ATOM 602 N N . TRP A 1 80 ? -11.493 -13.948 5.265 1.00 95.94 80 TRP A N 1
ATOM 603 C CA . TRP A 1 80 ? -11.624 -13.990 6.723 1.00 95.94 80 TRP A CA 1
ATOM 604 C C . TRP A 1 80 ? -12.015 -12.648 7.348 1.00 95.94 80 TRP A C 1
ATOM 606 O O . TRP A 1 80 ? -12.617 -12.637 8.426 1.00 95.94 80 TRP A O 1
ATOM 616 N N . HIS A 1 81 ? -11.712 -11.531 6.684 1.00 95.56 81 HIS A N 1
ATOM 617 C CA . HIS A 1 81 ? -12.018 -10.180 7.152 1.00 95.56 81 HIS A CA 1
ATOM 618 C C . HIS A 1 81 ? -13.211 -9.529 6.435 1.00 95.56 81 HIS A C 1
ATOM 620 O O . HIS A 1 81 ? -13.534 -8.392 6.740 1.00 95.56 81 HIS A O 1
ATOM 626 N N . ARG A 1 82 ? -13.963 -10.246 5.590 1.00 94.69 82 ARG A N 1
ATOM 627 C CA . ARG A 1 82 ? -15.051 -9.703 4.743 1.00 94.69 82 ARG A CA 1
ATOM 628 C C . ARG A 1 82 ? -16.160 -8.898 5.443 1.00 94.69 82 ARG A C 1
ATOM 630 O O . ARG A 1 82 ? -16.949 -8.250 4.769 1.00 94.69 82 ARG A O 1
ATOM 637 N N . LYS A 1 83 ? -16.261 -8.965 6.775 1.00 95.25 83 LYS A N 1
ATOM 638 C CA . LYS A 1 83 ? -17.256 -8.241 7.591 1.00 95.25 83 LYS A CA 1
ATOM 639 C C . LYS A 1 83 ? -16.724 -6.946 8.231 1.00 95.25 83 LYS A C 1
ATOM 641 O O . LYS A 1 83 ? -17.463 -6.311 8.979 1.00 95.25 83 LYS A O 1
ATOM 646 N N . ILE A 1 84 ? -15.457 -6.585 8.017 1.00 94.19 84 ILE A N 1
ATOM 647 C CA . ILE A 1 84 ? -14.879 -5.331 8.537 1.00 94.19 84 ILE A CA 1
ATOM 648 C C . ILE A 1 84 ? -15.134 -4.160 7.576 1.00 94.19 84 ILE A C 1
ATOM 650 O O . ILE A 1 84 ? -15.620 -4.373 6.466 1.00 94.19 84 ILE A O 1
ATOM 654 N N . ASP A 1 85 ? -14.791 -2.934 7.988 1.00 93.75 85 ASP A N 1
ATOM 655 C CA . ASP A 1 85 ? -14.918 -1.739 7.141 1.00 93.75 85 ASP A CA 1
ATOM 656 C C . ASP A 1 85 ? -14.166 -1.933 5.806 1.00 93.75 85 ASP A C 1
ATOM 658 O O . ASP A 1 85 ? -13.013 -2.369 5.773 1.00 93.75 85 ASP A O 1
ATOM 662 N N . VAL A 1 86 ? -14.832 -1.629 4.689 1.00 96.06 86 VAL A N 1
ATOM 663 C CA . VAL A 1 86 ? -14.281 -1.833 3.340 1.00 96.06 86 VAL A CA 1
ATOM 664 C C . VAL A 1 86 ? -13.003 -1.023 3.099 1.00 96.06 86 VAL A C 1
ATOM 666 O O . VAL A 1 86 ? -12.108 -1.494 2.406 1.00 96.06 86 VAL A O 1
ATOM 669 N N . TRP A 1 87 ? -12.856 0.151 3.716 1.00 96.50 87 TRP A N 1
ATOM 670 C CA . TRP A 1 87 ? -11.669 0.994 3.572 1.00 96.50 87 TRP A CA 1
ATOM 671 C C . TRP A 1 87 ? -10.447 0.393 4.256 1.00 96.50 87 TRP A C 1
ATOM 673 O O . TRP A 1 87 ? -9.340 0.562 3.757 1.00 96.50 87 TRP A O 1
ATOM 683 N N . LEU A 1 88 ? -10.633 -0.361 5.345 1.00 95.69 88 LEU A N 1
ATOM 684 C CA . LEU A 1 88 ? -9.545 -1.144 5.937 1.00 95.69 88 LEU A CA 1
ATOM 685 C C . LEU A 1 88 ? -9.067 -2.228 4.972 1.00 95.69 88 LEU A C 1
ATOM 687 O O . LEU A 1 88 ? -7.865 -2.371 4.764 1.00 95.69 88 LEU A O 1
ATOM 691 N N . GLN A 1 89 ? -10.000 -2.956 4.352 1.00 96.88 89 GLN A N 1
ATOM 692 C CA . GLN A 1 89 ? -9.661 -4.002 3.383 1.00 96.88 89 GLN A CA 1
ATOM 693 C C . GLN A 1 89 ? -8.940 -3.413 2.165 1.00 96.88 89 GLN A C 1
ATOM 695 O O . GLN A 1 89 ? -7.884 -3.912 1.784 1.00 96.88 89 GLN A O 1
ATOM 700 N N . LEU A 1 90 ? -9.464 -2.318 1.603 1.00 96.88 90 LEU A N 1
ATOM 701 C CA . LEU A 1 90 ? -8.848 -1.615 0.476 1.00 96.88 90 LEU A CA 1
ATOM 702 C C . LEU A 1 90 ? -7.474 -1.039 0.838 1.00 96.88 90 LEU A C 1
ATOM 704 O O . LEU A 1 90 ? -6.547 -1.146 0.042 1.00 96.88 90 LEU A O 1
ATOM 708 N N . GLY A 1 91 ? -7.317 -0.472 2.036 1.00 96.69 91 GLY A N 1
ATOM 709 C CA . GLY A 1 91 ? -6.039 0.059 2.508 1.00 96.69 91 GLY A CA 1
ATOM 710 C C . GLY A 1 91 ? -4.970 -1.024 2.666 1.00 96.69 91 GLY A C 1
ATOM 711 O O . GLY A 1 91 ? -3.839 -0.837 2.220 1.00 96.69 91 GLY A O 1
ATOM 712 N N . VAL A 1 92 ? -5.327 -2.179 3.238 1.00 97.31 92 VAL A N 1
ATOM 713 C CA . VAL A 1 92 ? -4.417 -3.334 3.329 1.00 97.31 92 VAL A CA 1
ATOM 714 C C . VAL A 1 92 ? -4.072 -3.858 1.937 1.00 97.31 92 VAL A C 1
ATOM 716 O O . VAL A 1 92 ? -2.895 -4.048 1.644 1.00 97.31 92 VAL A O 1
ATOM 719 N N . ALA A 1 93 ? -5.064 -4.038 1.062 1.00 96.19 93 ALA A N 1
ATOM 720 C CA . ALA A 1 93 ? -4.835 -4.514 -0.300 1.00 96.19 93 ALA A CA 1
ATOM 721 C C . ALA A 1 93 ? -3.921 -3.570 -1.100 1.00 96.19 93 ALA A C 1
ATOM 723 O O . ALA A 1 93 ? -3.016 -4.042 -1.783 1.00 96.19 93 ALA A O 1
ATOM 724 N N . ALA A 1 94 ? -4.104 -2.253 -0.972 1.00 94.31 94 ALA A N 1
ATOM 725 C CA . ALA A 1 94 ? -3.268 -1.254 -1.632 1.00 94.31 94 ALA A CA 1
ATOM 726 C C . ALA A 1 94 ? -1.805 -1.311 -1.160 1.00 94.31 94 ALA A C 1
ATOM 728 O O . ALA A 1 94 ? -0.894 -1.292 -1.987 1.00 94.31 94 ALA A O 1
ATOM 729 N N . LEU A 1 95 ? -1.565 -1.443 0.150 1.00 94.00 95 LEU A N 1
ATOM 730 C CA . LEU A 1 95 ? -0.209 -1.580 0.698 1.00 94.00 95 LEU A CA 1
ATOM 731 C C . LEU A 1 95 ? 0.441 -2.910 0.308 1.00 94.00 95 LEU A C 1
ATOM 733 O O . LEU A 1 95 ? 1.609 -2.932 -0.068 1.00 94.00 95 LEU A O 1
ATOM 737 N N . VAL A 1 96 ? -0.310 -4.014 0.344 1.00 94.31 96 VAL A N 1
ATOM 738 C CA . VAL A 1 96 ? 0.184 -5.321 -0.114 1.00 94.31 96 VAL A CA 1
ATOM 739 C C . VAL A 1 96 ? 0.554 -5.264 -1.594 1.00 94.31 96 VAL A C 1
ATOM 741 O O . VAL A 1 96 ? 1.640 -5.707 -1.954 1.00 94.31 96 VAL A O 1
ATOM 744 N N . ALA A 1 97 ? -0.294 -4.670 -2.438 1.00 90.38 97 ALA A N 1
ATOM 745 C CA . ALA A 1 97 ? 0.014 -4.469 -3.850 1.00 90.38 97 ALA A CA 1
ATOM 746 C C . ALA A 1 97 ? 1.294 -3.640 -4.032 1.00 90.38 97 ALA A C 1
ATOM 748 O O . ALA A 1 97 ? 2.142 -4.022 -4.837 1.00 90.38 97 ALA A O 1
ATOM 749 N N . ARG A 1 98 ? 1.467 -2.566 -3.246 1.00 87.94 98 ARG A N 1
ATOM 750 C CA . ARG A 1 98 ? 2.653 -1.694 -3.287 1.00 87.94 98 ARG A CA 1
ATOM 751 C C . ARG A 1 98 ? 3.947 -2.432 -2.932 1.00 87.94 98 ARG A C 1
ATOM 753 O O . ARG A 1 98 ? 4.971 -2.176 -3.555 1.00 87.94 98 ARG A O 1
ATOM 760 N N . PHE A 1 99 ? 3.915 -3.333 -1.951 1.00 88.69 99 PHE A N 1
ATOM 761 C CA . PHE A 1 99 ? 5.095 -4.109 -1.544 1.00 88.69 99 PHE A CA 1
ATOM 762 C C . PHE A 1 99 ? 5.352 -5.346 -2.405 1.00 88.69 99 PHE A C 1
ATOM 764 O O . PHE A 1 99 ? 6.455 -5.892 -2.382 1.00 88.69 99 PHE A O 1
ATOM 771 N N . TRP A 1 100 ? 4.346 -5.813 -3.138 1.00 88.00 100 TRP A N 1
ATOM 772 C CA . TRP A 1 100 ? 4.426 -7.052 -3.897 1.00 88.00 100 TRP A CA 1
ATOM 773 C C . TRP A 1 100 ? 5.117 -6.863 -5.252 1.00 88.00 100 TRP A C 1
ATOM 775 O O . TRP A 1 100 ? 6.151 -7.489 -5.484 1.00 88.00 100 TRP A O 1
ATOM 785 N N . THR A 1 101 ? 4.573 -6.027 -6.135 1.00 78.25 101 THR A N 1
ATOM 786 C CA . THR A 1 101 ? 5.074 -5.881 -7.512 1.00 78.25 101 THR A CA 1
ATOM 787 C C . THR A 1 101 ? 5.851 -4.586 -7.701 1.00 78.25 101 THR A C 1
ATOM 789 O O . THR A 1 101 ? 5.774 -3.669 -6.884 1.00 78.25 101 THR A O 1
ATOM 792 N N . TYR A 1 102 ? 6.590 -4.493 -8.808 1.00 68.25 102 TYR A N 1
ATOM 793 C CA . TYR A 1 102 ? 7.152 -3.221 -9.242 1.00 68.25 102 TYR A CA 1
ATOM 794 C C . TYR A 1 102 ? 6.039 -2.188 -9.436 1.00 68.25 102 TYR A C 1
ATOM 796 O O . TYR A 1 102 ? 5.032 -2.464 -10.086 1.00 68.25 102 TYR A O 1
ATOM 804 N N . HIS A 1 103 ? 6.262 -0.999 -8.890 1.00 66.81 103 HIS A N 1
ATOM 805 C CA . HIS A 1 103 ? 5.435 0.175 -9.111 1.00 66.81 103 HIS A CA 1
ATOM 806 C C . HIS A 1 103 ? 6.348 1.367 -9.340 1.00 66.81 103 HIS A C 1
ATOM 808 O O . HIS A 1 103 ? 7.338 1.549 -8.617 1.00 66.81 103 HIS A O 1
ATOM 814 N N . MET A 1 104 ? 6.000 2.195 -10.315 1.00 69.44 104 MET A N 1
ATOM 815 C CA . MET A 1 104 ? 6.683 3.460 -10.521 1.00 69.44 104 MET A CA 1
ATOM 816 C C . MET A 1 104 ? 6.376 4.432 -9.377 1.00 69.44 104 MET A C 1
ATOM 818 O O . MET A 1 104 ? 5.450 4.259 -8.578 1.00 69.44 104 MET A O 1
ATOM 822 N N . TRP A 1 105 ? 7.179 5.486 -9.278 1.00 64.31 105 TRP A N 1
ATOM 823 C CA . TRP A 1 105 ? 6.982 6.541 -8.281 1.00 64.31 105 TRP A CA 1
ATOM 824 C C . TRP A 1 105 ? 5.638 7.273 -8.472 1.00 64.31 105 TRP A C 1
ATOM 826 O O . TRP A 1 105 ? 5.023 7.700 -7.507 1.00 64.31 105 TRP A O 1
ATOM 836 N N . TYR A 1 106 ? 5.112 7.365 -9.699 1.00 61.75 106 TYR A N 1
ATOM 837 C CA . TYR A 1 106 ? 3.782 7.941 -9.945 1.00 61.75 106 TYR A CA 1
ATOM 838 C C . TYR A 1 106 ? 2.625 7.000 -9.566 1.00 61.75 106 TYR A C 1
ATOM 840 O O . TYR A 1 106 ? 1.506 7.460 -9.343 1.00 61.75 106 TYR A O 1
ATOM 848 N N . ASP A 1 107 ? 2.894 5.703 -9.400 1.00 66.62 107 ASP A N 1
ATOM 849 C CA . ASP A 1 107 ? 1.919 4.725 -8.904 1.00 66.62 107 ASP A CA 1
ATOM 850 C C . ASP A 1 107 ? 1.739 4.814 -7.372 1.00 66.62 107 ASP A C 1
ATOM 852 O O . ASP A 1 107 ? 1.028 4.008 -6.765 1.00 66.62 107 ASP A O 1
ATOM 856 N N . ASP A 1 108 ? 2.360 5.805 -6.715 1.00 77.00 108 ASP A N 1
ATOM 857 C CA . ASP A 1 108 ? 2.159 6.103 -5.294 1.00 77.00 108 ASP A CA 1
ATOM 858 C C . ASP A 1 108 ? 0.737 6.572 -4.968 1.00 77.00 108 ASP A C 1
ATOM 860 O O . ASP A 1 108 ? 0.372 6.616 -3.800 1.00 77.00 108 ASP A O 1
ATOM 864 N N . LEU A 1 109 ? -0.126 6.834 -5.957 1.00 84.81 109 LEU A N 1
ATOM 865 C CA . LEU A 1 109 ? -1.542 7.142 -5.710 1.00 84.81 109 LEU A CA 1
ATOM 866 C C . LEU A 1 109 ? -2.258 6.055 -4.894 1.00 84.81 109 LEU A C 1
ATOM 868 O O . LEU A 1 109 ? -3.195 6.361 -4.152 1.00 84.81 109 LEU A O 1
ATOM 872 N N . LEU A 1 110 ? -1.794 4.801 -4.963 1.00 88.19 110 LEU A N 1
ATOM 873 C CA . LEU A 1 110 ? -2.313 3.723 -4.122 1.00 88.19 110 LEU A CA 1
ATOM 874 C C . LEU A 1 110 ? -2.138 4.001 -2.624 1.00 88.19 110 LEU A C 1
ATOM 876 O O . LEU A 1 110 ? -2.946 3.499 -1.846 1.00 88.19 110 LEU A O 1
ATOM 880 N N . ILE A 1 111 ? -1.166 4.826 -2.210 1.00 90.94 111 ILE A N 1
ATOM 881 C CA . ILE A 1 111 ? -0.968 5.202 -0.802 1.00 90.94 111 ILE A CA 1
ATOM 882 C C . ILE A 1 111 ? -2.092 6.091 -0.260 1.00 90.94 111 ILE A C 1
ATOM 884 O O . ILE A 1 111 ? -2.342 6.117 0.946 1.00 90.94 111 ILE A O 1
ATOM 888 N N . LEU A 1 112 ? -2.849 6.758 -1.132 1.00 93.31 112 LEU A N 1
ATOM 889 C CA . LEU A 1 112 ? -3.979 7.583 -0.711 1.00 93.31 112 LEU A CA 1
ATOM 890 C C . LEU A 1 112 ? -5.109 6.737 -0.112 1.00 93.31 112 LEU A C 1
ATOM 892 O O . LEU A 1 112 ? -5.787 7.180 0.812 1.00 93.31 112 LEU A O 1
ATOM 896 N N . ILE A 1 113 ? -5.282 5.498 -0.582 1.00 95.81 113 ILE A N 1
ATOM 897 C CA . ILE A 1 113 ? -6.302 4.568 -0.081 1.00 95.81 113 ILE A CA 1
ATOM 898 C C . ILE A 1 113 ? -6.078 4.224 1.407 1.00 95.81 113 ILE A C 1
ATOM 900 O O . ILE A 1 113 ? -6.990 4.455 2.210 1.00 95.81 113 ILE A O 1
ATOM 904 N N . PRO A 1 114 ? -4.907 3.709 1.839 1.00 96.44 114 PRO A N 1
ATOM 905 C CA . PRO A 1 114 ? -4.645 3.456 3.248 1.00 96.44 114 PRO A CA 1
ATOM 906 C C . PRO A 1 114 ? -4.593 4.751 4.068 1.00 96.44 114 PRO A C 1
ATOM 908 O O . PRO A 1 114 ? -5.055 4.742 5.207 1.00 96.44 114 PRO A O 1
ATOM 911 N N . MET A 1 115 ? -4.125 5.878 3.515 1.00 96.62 115 MET A N 1
ATOM 912 C CA . MET A 1 115 ? -4.195 7.172 4.212 1.00 96.62 115 MET A CA 1
ATOM 913 C C . MET A 1 115 ? -5.640 7.581 4.506 1.00 96.62 115 MET A C 1
ATOM 915 O O . MET A 1 115 ? -5.946 7.991 5.625 1.00 96.62 115 MET A O 1
ATOM 919 N N . PHE A 1 116 ? -6.547 7.405 3.545 1.00 97.00 116 PHE A N 1
ATOM 920 C CA . PHE A 1 116 ? -7.969 7.672 3.736 1.00 97.00 116 PHE A CA 1
ATOM 921 C C . PHE A 1 116 ? -8.600 6.728 4.769 1.00 97.00 116 PHE A C 1
ATOM 923 O O . PHE A 1 116 ? -9.399 7.162 5.601 1.00 97.00 116 PHE A O 1
ATOM 930 N N . ALA A 1 117 ? -8.203 5.452 4.781 1.00 96.56 117 ALA A N 1
ATOM 931 C CA . ALA A 1 117 ? -8.630 4.505 5.809 1.00 96.56 117 ALA A CA 1
ATOM 932 C C . ALA A 1 117 ? -8.191 4.951 7.219 1.00 96.56 117 ALA A C 1
ATOM 934 O O . ALA A 1 117 ? -9.015 4.987 8.134 1.00 96.56 117 ALA A O 1
ATOM 935 N N . ILE A 1 118 ? -6.928 5.361 7.393 1.00 96.44 118 ILE A N 1
ATOM 936 C CA . ILE A 1 118 ? -6.404 5.875 8.673 1.00 96.44 118 ILE A CA 1
ATOM 937 C C . ILE A 1 118 ? -7.108 7.176 9.073 1.00 96.44 118 ILE A C 1
ATOM 939 O O . ILE A 1 118 ? -7.516 7.326 10.225 1.00 96.44 118 ILE A O 1
ATOM 943 N N . PHE A 1 119 ? -7.318 8.091 8.127 1.00 95.94 119 PHE A N 1
ATOM 944 C CA . PHE A 1 119 ? -8.047 9.336 8.363 1.00 95.94 119 PHE A CA 1
ATOM 945 C C . PHE A 1 119 ? -9.476 9.077 8.857 1.00 95.94 119 PHE A C 1
ATOM 947 O O . PHE A 1 119 ? -9.923 9.684 9.831 1.00 95.94 119 PHE A O 1
ATOM 954 N N . ARG A 1 120 ? -10.187 8.112 8.260 1.00 93.94 120 ARG A N 1
ATOM 955 C CA . ARG A 1 120 ? -11.511 7.693 8.747 1.00 93.94 120 ARG A CA 1
ATOM 956 C C . 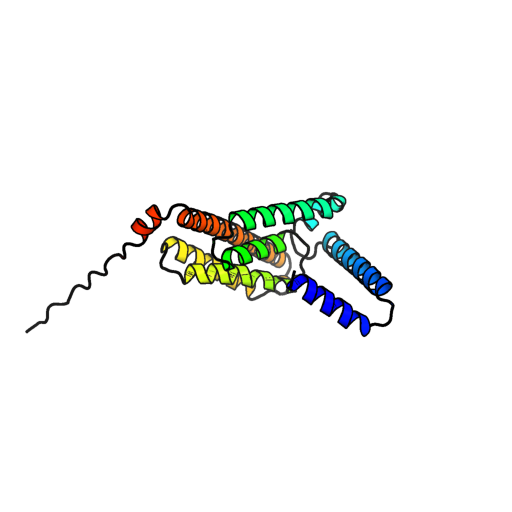ARG A 1 120 ? -11.457 7.168 10.179 1.00 93.94 120 ARG A C 1
ATOM 958 O O . ARG A 1 120 ? -12.334 7.509 10.966 1.00 93.94 120 ARG A O 1
ATOM 965 N N . ILE A 1 121 ? -10.444 6.376 10.530 1.00 91.88 121 ILE A N 1
ATOM 966 C CA . ILE A 1 121 ? -10.263 5.866 11.900 1.00 91.88 121 ILE A CA 1
ATOM 967 C C . ILE A 1 121 ? -10.024 7.021 12.877 1.00 91.88 121 ILE A C 1
ATOM 969 O O . ILE A 1 121 ? -10.623 7.042 13.949 1.00 91.88 121 ILE A O 1
ATOM 973 N N . MET A 1 122 ? -9.210 8.007 12.489 1.00 92.62 122 MET A N 1
ATOM 974 C CA . MET A 1 122 ? -8.976 9.223 13.271 1.00 92.62 122 MET A CA 1
ATOM 975 C C . MET A 1 122 ? -10.280 10.001 13.523 1.00 92.62 122 MET A C 1
ATOM 977 O O . MET A 1 122 ? -10.529 10.433 14.649 1.00 92.62 122 MET A O 1
ATOM 981 N N . LEU A 1 123 ? -11.132 10.157 12.501 1.00 89.94 123 LEU A N 1
ATOM 982 C CA . LEU A 1 123 ? -12.418 10.860 12.626 1.00 89.94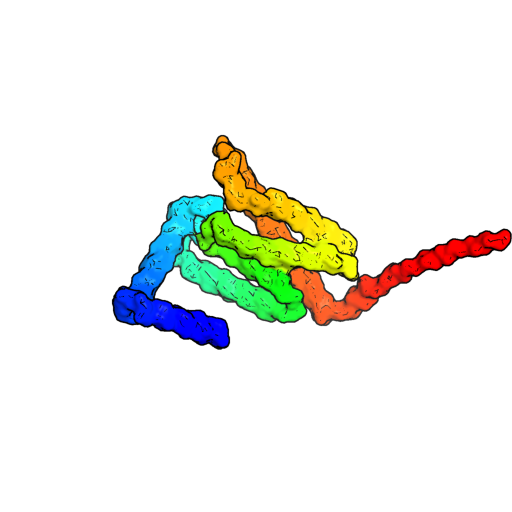 123 LEU A CA 1
ATOM 983 C C . LEU A 1 123 ? -13.465 10.077 13.427 1.00 89.94 123 LEU A C 1
ATOM 985 O O . LEU A 1 123 ? -14.338 10.666 14.066 1.00 89.94 123 LEU A O 1
ATOM 989 N N . GLN A 1 124 ? -13.394 8.749 13.419 1.00 83.44 124 GLN A N 1
ATOM 990 C CA . GLN A 1 124 ? -14.285 7.883 14.185 1.00 83.44 124 GLN A CA 1
ATOM 991 C C . GLN A 1 124 ? -13.843 7.821 15.659 1.00 83.44 124 GLN A C 1
ATOM 993 O O . GLN A 1 124 ? -13.471 6.772 16.179 1.00 83.44 124 GLN A O 1
ATOM 998 N N . GLN A 1 125 ? -13.958 8.950 16.369 1.00 62.38 125 GLN A N 1
ATOM 999 C CA . GLN A 1 125 ? -13.574 9.135 17.783 1.00 62.38 125 GLN A CA 1
ATOM 1000 C C . GLN A 1 125 ? -14.269 8.183 18.784 1.00 62.38 125 GLN A C 1
ATOM 1002 O O . GLN A 1 125 ? -13.942 8.172 19.967 1.00 62.38 125 GLN A O 1
ATOM 1007 N N . LYS A 1 126 ? -15.234 7.371 18.338 1.00 63.16 126 LYS A N 1
ATOM 1008 C CA . LYS A 1 126 ? -16.112 6.558 19.193 1.00 63.16 126 LYS A CA 1
ATOM 1009 C C . LYS A 1 126 ? -15.443 5.343 19.849 1.00 63.16 126 LYS A C 1
ATOM 1011 O O . LYS A 1 126 ? -16.091 4.697 20.667 1.00 63.16 126 LYS A O 1
ATOM 1016 N N . ARG A 1 127 ? -14.214 4.971 19.466 1.00 61.94 127 ARG A N 1
ATOM 1017 C CA . ARG A 1 127 ? -13.668 3.636 19.783 1.00 61.94 127 ARG A CA 1
ATOM 1018 C C . ARG A 1 127 ? -12.582 3.610 20.862 1.00 61.94 127 ARG A C 1
ATOM 1020 O O . ARG A 1 127 ? -12.596 2.685 21.665 1.00 61.94 127 ARG A O 1
ATOM 1027 N N . ASP A 1 128 ? -11.676 4.590 20.876 1.00 73.00 128 ASP A N 1
ATOM 1028 C CA . ASP A 1 128 ? -10.599 4.774 21.867 1.00 73.00 128 ASP A CA 1
ATOM 1029 C C . ASP A 1 128 ? -9.787 6.032 21.491 1.00 73.00 128 ASP A C 1
ATOM 1031 O O . ASP A 1 128 ? -9.279 6.129 20.369 1.00 73.00 128 ASP A O 1
ATOM 1035 N N . GLY A 1 129 ? -9.632 6.987 22.414 1.00 82.06 129 GLY A N 1
ATOM 1036 C CA . GLY A 1 129 ? -8.849 8.205 22.179 1.00 82.06 129 GLY A CA 1
ATOM 1037 C C . GLY A 1 129 ? -7.381 7.925 21.835 1.00 82.06 129 GLY A C 1
ATOM 1038 O O . GLY A 1 129 ? -6.793 8.650 21.032 1.00 82.06 129 GLY A O 1
ATOM 1039 N N . LYS A 1 130 ? -6.799 6.834 22.357 1.00 86.75 130 LYS A N 1
ATOM 1040 C CA . LYS A 1 130 ? -5.419 6.431 22.027 1.00 86.75 130 LYS A CA 1
ATOM 1041 C C . LYS A 1 130 ? -5.298 5.943 20.587 1.00 86.75 130 LYS A C 1
ATOM 1043 O O . LYS A 1 130 ? -4.347 6.297 19.896 1.00 86.75 130 LYS A O 1
ATOM 1048 N N . SER A 1 131 ? -6.277 5.167 20.122 1.00 88.00 131 SER A N 1
ATOM 1049 C CA . SER A 1 131 ? -6.323 4.691 18.738 1.00 88.00 131 SER A CA 1
ATOM 1050 C C . SER A 1 131 ? -6.461 5.851 17.752 1.00 88.00 131 SER A C 1
ATOM 1052 O O . SER A 1 131 ? -5.771 5.858 16.733 1.00 88.00 131 SER A O 1
ATOM 1054 N N . ALA A 1 132 ? -7.318 6.830 18.060 1.00 89.88 132 ALA A N 1
ATOM 1055 C CA . ALA A 1 132 ? -7.500 8.024 17.236 1.00 89.88 132 ALA A CA 1
ATOM 1056 C C . ALA A 1 132 ? -6.234 8.897 17.198 1.00 89.88 132 ALA A C 1
ATOM 1058 O O . ALA A 1 132 ? -5.849 9.362 16.127 1.00 89.88 132 ALA A O 1
ATOM 1059 N N . LEU A 1 133 ? -5.545 9.057 18.335 1.00 92.38 133 LEU A N 1
ATOM 1060 C CA . LEU A 1 133 ? -4.264 9.764 18.398 1.00 92.38 133 LEU A CA 1
ATOM 1061 C C . LEU A 1 133 ? -3.190 9.064 17.554 1.00 92.38 133 LEU A C 1
ATOM 1063 O O . LEU A 1 133 ? -2.523 9.715 16.755 1.00 92.38 133 LEU A O 1
ATOM 1067 N N . ALA A 1 134 ? -3.054 7.742 17.688 1.00 94.19 134 ALA A N 1
ATOM 1068 C CA . ALA A 1 134 ? -2.108 6.964 16.892 1.00 94.19 134 ALA A CA 1
ATOM 1069 C C . ALA A 1 134 ? -2.403 7.071 15.385 1.00 94.19 134 ALA A C 1
ATOM 1071 O O . ALA A 1 134 ? -1.478 7.280 14.602 1.00 94.19 134 ALA A O 1
ATOM 1072 N N . ALA A 1 135 ? -3.681 7.001 14.985 1.00 94.56 135 ALA A N 1
ATOM 1073 C CA . ALA A 1 135 ? -4.095 7.231 13.600 1.00 94.56 135 ALA A CA 1
ATOM 1074 C C . ALA A 1 135 ? -3.722 8.639 13.120 1.00 94.56 135 ALA A C 1
ATOM 1076 O O . ALA A 1 135 ? -3.177 8.781 12.031 1.00 94.56 135 ALA A O 1
ATOM 1077 N N . GLY A 1 136 ? -3.982 9.669 13.930 1.00 95.19 136 GLY A N 1
ATOM 1078 C CA . GLY A 1 136 ? -3.675 11.057 13.584 1.00 95.19 136 GLY A CA 1
ATOM 1079 C C . GLY A 1 136 ? -2.178 11.313 13.411 1.00 95.19 136 GLY A C 1
ATOM 1080 O O . GLY A 1 136 ? -1.777 11.921 12.421 1.00 95.19 136 GLY A O 1
ATOM 1081 N N . ILE A 1 137 ? -1.345 10.793 14.320 1.00 96.88 137 ILE A N 1
ATOM 1082 C CA . ILE A 1 137 ? 0.120 10.885 14.215 1.00 96.88 137 ILE A CA 1
ATOM 1083 C C . ILE A 1 137 ? 0.600 10.177 12.946 1.00 96.88 137 ILE A C 1
ATOM 1085 O O . ILE A 1 137 ? 1.339 10.762 12.155 1.00 96.88 137 ILE A O 1
ATOM 1089 N N . LEU A 1 138 ? 0.152 8.939 12.723 1.00 97.12 138 LEU A N 1
ATOM 1090 C CA . LEU A 1 138 ? 0.568 8.151 11.567 1.00 97.12 138 LEU A CA 1
ATOM 1091 C C . LEU A 1 138 ? 0.116 8.788 10.246 1.00 97.12 138 LEU A C 1
ATOM 1093 O O . LEU A 1 138 ? 0.897 8.843 9.300 1.00 97.12 138 LEU A O 1
ATOM 1097 N N . PHE A 1 139 ? -1.104 9.329 10.195 1.00 96.50 139 PHE A N 1
ATOM 1098 C CA . PHE A 1 139 ? -1.618 10.074 9.046 1.00 96.50 139 PHE A CA 1
ATOM 1099 C C . PHE A 1 139 ? -0.820 11.357 8.788 1.00 96.50 139 PHE A C 1
ATOM 1101 O O . PHE A 1 139 ? -0.449 11.613 7.647 1.00 96.50 139 PHE A O 1
ATOM 1108 N N . GLY A 1 140 ? -0.521 12.144 9.826 1.00 96.00 140 GLY A N 1
ATOM 1109 C CA . GLY A 1 140 ? 0.262 13.375 9.695 1.00 96.00 140 GLY A CA 1
ATOM 1110 C C . GLY A 1 140 ? 1.679 13.117 9.182 1.00 96.00 140 GLY A C 1
ATOM 1111 O O . GLY A 1 140 ? 2.135 13.799 8.264 1.00 96.00 140 GLY A O 1
ATOM 1112 N N . ILE A 1 141 ? 2.346 12.086 9.711 1.00 95.56 141 ILE A N 1
ATOM 1113 C CA . ILE A 1 141 ? 3.666 11.653 9.233 1.00 95.56 141 ILE A CA 1
ATOM 1114 C C . ILE A 1 141 ? 3.573 11.165 7.780 1.00 95.56 141 ILE A C 1
ATOM 1116 O O . ILE A 1 141 ? 4.369 11.590 6.945 1.00 95.56 141 ILE A O 1
ATOM 1120 N N . ALA A 1 142 ? 2.584 10.329 7.449 1.00 94.12 142 ALA A N 1
ATOM 1121 C CA . ALA A 1 142 ? 2.383 9.851 6.082 1.00 94.12 142 ALA A CA 1
ATOM 1122 C C . ALA A 1 142 ? 2.126 11.000 5.097 1.00 94.12 142 ALA A C 1
ATOM 1124 O O . ALA A 1 142 ? 2.723 11.015 4.024 1.00 94.12 142 ALA A O 1
ATOM 1125 N N . MET A 1 143 ? 1.307 11.988 5.469 1.00 93.38 143 MET A N 1
ATOM 1126 C CA . MET A 1 143 ? 1.072 13.199 4.677 1.00 93.38 143 MET A CA 1
ATOM 1127 C C . MET A 1 143 ? 2.371 13.964 4.434 1.00 93.38 143 MET A C 1
ATOM 1129 O O . MET A 1 143 ? 2.696 14.242 3.283 1.00 93.38 143 MET A O 1
ATOM 1133 N N . LEU A 1 144 ? 3.145 14.252 5.486 1.00 90.94 144 LEU A N 1
ATOM 1134 C CA . LEU A 1 144 ? 4.412 14.981 5.369 1.00 90.94 144 LEU A CA 1
ATOM 1135 C C . LEU A 1 144 ? 5.367 14.303 4.377 1.00 90.94 144 LEU A C 1
ATOM 1137 O O . LEU A 1 144 ? 5.954 14.961 3.521 1.00 90.94 144 LEU A O 1
ATOM 1141 N N . PHE A 1 145 ? 5.467 12.978 4.456 1.00 87.62 145 PHE A N 1
ATOM 1142 C CA . PHE A 1 145 ? 6.314 12.178 3.578 1.00 87.62 145 PHE A CA 1
ATOM 1143 C C . PHE A 1 145 ? 5.687 11.877 2.207 1.00 87.62 145 PHE A C 1
ATOM 1145 O O . PHE A 1 145 ? 6.375 11.317 1.364 1.00 87.62 145 PHE A O 1
ATOM 1152 N N . SER A 1 146 ? 4.435 12.267 1.951 1.00 84.12 146 SER A N 1
ATOM 1153 C CA . SER A 1 146 ? 3.755 12.073 0.655 1.00 84.12 146 SER A CA 1
ATOM 1154 C C . SER A 1 146 ? 3.524 13.375 -0.121 1.00 84.12 146 SER A C 1
ATOM 1156 O O . SER A 1 146 ? 3.165 13.317 -1.291 1.00 84.12 146 SER A O 1
ATOM 1158 N N . ILE A 1 147 ? 3.747 14.553 0.482 1.00 77.31 147 ILE A N 1
ATOM 1159 C CA . ILE A 1 147 ? 3.617 15.868 -0.189 1.00 77.31 147 ILE A CA 1
ATOM 1160 C C . ILE A 1 147 ? 4.617 16.028 -1.345 1.00 77.31 147 ILE A C 1
ATOM 1162 O O . ILE A 1 147 ? 4.356 16.757 -2.299 1.00 77.31 147 ILE A O 1
ATOM 1166 N N . ALA A 1 148 ? 5.742 15.319 -1.289 1.00 69.19 148 ALA A N 1
ATOM 1167 C CA . ALA A 1 148 ? 6.758 15.328 -2.326 1.00 69.19 148 ALA A CA 1
ATOM 1168 C C . ALA A 1 148 ? 6.951 13.912 -2.895 1.00 69.19 148 ALA A C 1
ATOM 1170 O O . ALA A 1 148 ? 7.935 13.256 -2.564 1.00 69.19 148 ALA A O 1
ATOM 1171 N N . PRO A 1 149 ? 6.070 13.425 -3.791 1.00 58.12 149 PRO A N 1
ATOM 1172 C CA . PRO A 1 149 ? 6.332 12.181 -4.524 1.00 58.12 149 PRO A CA 1
ATOM 1173 C C . PRO A 1 149 ? 7.620 12.284 -5.371 1.00 58.12 149 PRO A C 1
ATOM 1175 O O . PRO A 1 149 ? 8.261 11.282 -5.661 1.00 58.12 149 PRO A O 1
ATOM 1178 N N . GLY A 1 150 ? 8.064 13.513 -5.679 1.00 61.38 150 GLY A N 1
ATOM 1179 C CA . GLY A 1 150 ? 9.381 13.826 -6.243 1.00 61.38 150 GLY A CA 1
ATOM 1180 C C . GLY A 1 150 ? 10.496 14.065 -5.214 1.00 61.38 150 GLY A C 1
ATOM 1181 O O . GLY A 1 150 ? 11.545 14.574 -5.593 1.00 61.38 150 GLY A O 1
ATOM 1182 N N . GLY A 1 151 ? 10.304 13.733 -3.931 1.00 62.78 151 GLY A N 1
ATOM 1183 C CA . GLY A 1 151 ? 11.304 13.890 -2.862 1.00 62.78 151 GLY A CA 1
ATOM 1184 C C . GLY A 1 151 ? 12.646 13.236 -3.196 1.00 62.78 151 GLY A C 1
ATOM 1185 O O . GLY A 1 151 ? 13.698 13.788 -2.884 1.00 62.78 151 GLY A O 1
ATOM 1186 N N . LEU A 1 152 ? 12.601 12.126 -3.943 1.00 66.31 152 LEU A N 1
ATOM 1187 C CA . LEU A 1 152 ? 13.764 11.453 -4.530 1.00 66.31 152 LEU A CA 1
ATOM 1188 C C . LEU A 1 152 ? 14.646 12.395 -5.371 1.00 66.31 152 LEU A C 1
ATOM 1190 O O . LEU A 1 152 ? 15.861 12.241 -5.381 1.00 66.31 152 LEU A O 1
ATOM 1194 N N . TYR A 1 153 ? 14.034 13.355 -6.065 1.00 71.31 153 TYR A N 1
ATOM 1195 C CA . TYR A 1 153 ? 14.704 14.321 -6.938 1.00 71.31 153 TYR A CA 1
ATOM 1196 C C . TYR A 1 153 ? 14.965 15.670 -6.256 1.00 71.31 153 TYR A C 1
ATOM 1198 O O . TYR A 1 153 ? 15.671 16.508 -6.810 1.00 71.31 153 TYR A O 1
ATOM 1206 N N . LEU A 1 154 ? 14.385 15.899 -5.073 1.00 80.81 154 LEU A N 1
ATOM 1207 C CA . LEU A 1 154 ? 14.551 17.137 -4.306 1.00 80.81 154 LEU A CA 1
ATOM 1208 C C . LEU A 1 154 ? 15.820 17.128 -3.449 1.00 80.81 154 LEU A C 1
ATOM 1210 O O . LEU A 1 154 ? 16.372 18.191 -3.175 1.00 80.81 154 LEU A O 1
ATOM 1214 N N . PHE A 1 155 ? 16.280 15.950 -3.025 1.00 83.06 155 PHE A N 1
ATOM 1215 C CA . PHE A 1 155 ? 17.458 15.810 -2.175 1.00 83.06 155 PHE A CA 1
ATOM 1216 C C . PHE A 1 155 ? 18.648 15.223 -2.947 1.00 83.06 155 PHE A C 1
ATOM 1218 O O . PHE A 1 155 ? 18.462 14.284 -3.719 1.00 83.06 155 PHE A O 1
ATOM 1225 N N . PRO A 1 156 ? 19.877 15.727 -2.732 1.00 89.19 156 PRO A N 1
ATOM 1226 C CA . PRO A 1 156 ? 21.072 15.084 -3.263 1.00 89.19 156 PRO A CA 1
ATOM 1227 C C . PRO A 1 156 ? 21.349 13.761 -2.536 1.00 89.19 156 PRO A C 1
ATOM 1229 O O . PRO A 1 156 ? 20.910 13.545 -1.402 1.00 89.19 156 PRO A O 1
ATOM 1232 N N . GLU A 1 157 ? 22.136 12.893 -3.167 1.00 85.81 157 GLU A N 1
ATOM 1233 C CA . GLU A 1 157 ? 22.729 11.729 -2.501 1.00 85.81 157 GLU A CA 1
ATOM 1234 C C . GLU A 1 157 ? 23.545 12.171 -1.267 1.00 85.81 157 GLU A C 1
ATOM 1236 O O . GLU A 1 157 ? 24.259 13.178 -1.346 1.00 85.81 157 GLU A O 1
ATOM 1241 N N . PRO A 1 158 ? 23.468 11.465 -0.118 1.00 88.12 158 PRO A N 1
ATOM 1242 C CA . PRO A 1 158 ? 22.710 10.231 0.151 1.00 88.12 158 PRO A CA 1
ATOM 1243 C C . PRO A 1 158 ? 21.301 10.468 0.742 1.00 88.12 158 PRO A C 1
ATOM 1245 O O . PRO A 1 158 ? 20.628 9.531 1.181 1.00 88.12 158 PRO A O 1
ATOM 1248 N N . PHE A 1 159 ? 20.857 11.723 0.852 1.00 88.06 159 PHE A N 1
ATOM 1249 C CA . PHE A 1 159 ? 19.637 12.082 1.582 1.00 88.06 159 PHE A CA 1
ATOM 1250 C C . PHE A 1 159 ? 18.359 11.595 0.893 1.00 88.06 159 PHE A C 1
ATOM 1252 O O . PHE A 1 159 ? 17.382 11.278 1.572 1.00 88.06 159 PHE A O 1
ATOM 1259 N N . ASN A 1 160 ? 18.369 11.472 -0.434 1.00 84.94 160 ASN A N 1
ATOM 1260 C CA . ASN A 1 160 ? 17.289 10.837 -1.188 1.00 84.94 160 ASN A CA 1
ATOM 1261 C C . ASN A 1 160 ? 17.073 9.365 -0.774 1.00 84.94 160 ASN A C 1
ATOM 1263 O O . ASN A 1 160 ? 15.927 8.951 -0.591 1.00 84.94 160 ASN A O 1
ATOM 1267 N N . MET A 1 161 ? 18.139 8.589 -0.539 1.00 82.94 161 MET A N 1
ATOM 1268 C CA . MET A 1 161 ? 18.039 7.204 -0.067 1.00 82.94 161 MET A CA 1
ATOM 1269 C C . MET A 1 161 ? 17.424 7.133 1.332 1.00 82.94 161 MET A C 1
ATOM 1271 O O . MET A 1 161 ? 16.539 6.311 1.578 1.00 82.94 161 MET A O 1
ATOM 1275 N N . ILE A 1 162 ? 17.847 8.023 2.236 1.00 87.69 162 ILE A N 1
ATOM 1276 C CA . ILE A 1 162 ? 17.286 8.121 3.592 1.00 87.69 162 ILE A CA 1
ATOM 1277 C C . ILE A 1 162 ? 15.795 8.467 3.522 1.00 87.69 162 ILE A C 1
ATOM 1279 O O . ILE A 1 162 ? 14.982 7.828 4.187 1.00 87.69 162 ILE A O 1
ATOM 1283 N N . TYR A 1 163 ? 15.422 9.432 2.679 1.00 86.94 163 TYR A N 1
ATOM 1284 C CA . TYR A 1 163 ? 14.032 9.837 2.487 1.00 86.94 163 TYR A CA 1
ATOM 1285 C C . TYR A 1 163 ? 13.149 8.669 2.022 1.00 86.94 163 TYR A C 1
ATOM 1287 O O . TYR A 1 163 ? 12.123 8.378 2.645 1.00 86.94 163 TYR A O 1
ATOM 1295 N N . VAL A 1 164 ? 13.582 7.946 0.985 1.00 84.12 164 VAL A N 1
ATOM 1296 C CA . VAL A 1 164 ? 12.877 6.762 0.468 1.00 84.12 164 VAL A CA 1
ATOM 1297 C C . VAL A 1 164 ? 12.792 5.659 1.525 1.00 84.12 164 VAL A C 1
ATOM 1299 O O . VAL A 1 164 ? 11.766 4.990 1.660 1.00 84.12 164 VAL A O 1
ATOM 1302 N N . PHE A 1 165 ? 13.853 5.453 2.303 1.00 86.75 165 PHE A N 1
ATOM 1303 C CA . PHE A 1 165 ? 13.851 4.485 3.396 1.00 86.75 165 PHE A CA 1
ATOM 1304 C C . PHE A 1 165 ? 12.832 4.852 4.487 1.00 86.75 165 PHE A C 1
ATOM 1306 O O . PHE A 1 165 ? 12.057 3.997 4.922 1.00 86.75 165 PHE A O 1
ATOM 1313 N N . CYS A 1 166 ? 12.752 6.127 4.874 1.00 90.12 166 CYS A N 1
ATOM 1314 C CA . CYS A 1 166 ? 11.744 6.615 5.814 1.00 90.12 166 CYS A CA 1
ATOM 1315 C C . CYS A 1 166 ? 10.316 6.431 5.282 1.00 90.12 166 CYS A C 1
ATOM 1317 O O . CYS A 1 166 ? 9.462 5.940 6.023 1.00 90.12 166 CYS A O 1
ATOM 1319 N N . GLN A 1 167 ? 10.056 6.747 4.006 1.00 89.31 167 GLN A N 1
ATOM 1320 C CA . GLN A 1 167 ? 8.755 6.481 3.372 1.00 89.31 167 GLN A CA 1
ATOM 1321 C C . GLN A 1 167 ? 8.367 5.002 3.499 1.00 89.31 167 GLN A C 1
ATOM 1323 O O . GLN A 1 167 ? 7.261 4.686 3.939 1.00 89.31 167 GLN A O 1
ATOM 1328 N N . LYS A 1 168 ? 9.302 4.087 3.215 1.00 87.50 168 LYS A N 1
ATOM 1329 C CA . LYS A 1 168 ? 9.075 2.640 3.345 1.00 87.50 168 LYS A CA 1
ATOM 1330 C C . LYS A 1 168 ? 8.721 2.242 4.776 1.00 87.50 168 LYS A C 1
ATOM 1332 O O . LYS A 1 168 ? 7.771 1.481 4.964 1.00 87.50 168 LYS A O 1
ATOM 1337 N N . ILE A 1 169 ? 9.434 2.755 5.781 1.00 93.00 169 ILE A N 1
ATOM 1338 C CA . ILE A 1 169 ? 9.120 2.493 7.198 1.00 93.00 169 ILE A CA 1
ATOM 1339 C C . ILE A 1 169 ? 7.697 2.949 7.525 1.00 93.00 169 ILE A C 1
ATOM 1341 O O . ILE A 1 169 ? 6.939 2.206 8.153 1.00 93.00 169 ILE A O 1
ATOM 1345 N N . ILE A 1 170 ? 7.315 4.143 7.071 1.00 94.31 170 ILE A N 1
ATOM 1346 C CA . ILE A 1 170 ? 5.982 4.700 7.311 1.00 94.31 170 ILE A CA 1
ATOM 1347 C C . ILE A 1 170 ? 4.910 3.811 6.679 1.00 94.31 170 ILE A C 1
ATOM 1349 O O . ILE A 1 170 ? 3.929 3.474 7.340 1.00 94.31 170 ILE A O 1
ATOM 1353 N N . TRP A 1 171 ? 5.106 3.358 5.441 1.00 93.50 171 TRP A N 1
ATOM 1354 C CA . TRP A 1 171 ? 4.150 2.475 4.769 1.00 93.50 171 TRP A CA 1
ATOM 1355 C C . TRP A 1 171 ? 4.018 1.112 5.464 1.00 93.50 171 TRP A C 1
ATOM 1357 O O . TRP A 1 171 ? 2.909 0.589 5.582 1.00 93.50 171 TRP A O 1
ATOM 1367 N N . HIS A 1 172 ? 5.113 0.549 5.987 1.00 94.69 172 HIS A N 1
ATOM 1368 C CA . HIS A 1 172 ? 5.050 -0.672 6.797 1.00 94.69 172 HIS A CA 1
ATOM 1369 C C . HIS A 1 172 ? 4.285 -0.427 8.100 1.00 94.69 172 HIS A C 1
ATOM 1371 O O . HIS A 1 172 ? 3.416 -1.220 8.460 1.00 94.69 172 HIS A O 1
ATOM 1377 N N . ALA A 1 173 ? 4.550 0.691 8.783 1.00 97.12 173 ALA A N 1
ATOM 1378 C CA . ALA A 1 173 ? 3.818 1.074 9.988 1.00 97.12 173 ALA A CA 1
ATOM 1379 C C . ALA A 1 173 ? 2.313 1.232 9.710 1.00 97.12 173 ALA A C 1
ATOM 1381 O O . ALA A 1 173 ? 1.492 0.754 10.494 1.00 97.12 173 ALA A O 1
ATOM 1382 N N . MET A 1 174 ? 1.944 1.819 8.567 1.00 97.44 174 MET A N 1
ATOM 1383 C CA . MET A 1 174 ? 0.558 1.877 8.094 1.00 97.44 174 MET A CA 1
ATOM 1384 C C . MET A 1 174 ? -0.028 0.481 7.893 1.00 97.44 174 MET A C 1
ATOM 1386 O O . MET A 1 174 ? -1.117 0.217 8.399 1.00 97.44 174 MET A O 1
ATOM 1390 N N . LEU A 1 175 ? 0.686 -0.431 7.227 1.00 97.25 175 LEU A N 1
ATOM 1391 C CA . LEU A 1 175 ? 0.207 -1.797 7.004 1.00 97.25 175 LEU A CA 1
ATOM 1392 C C . LEU A 1 175 ? -0.046 -2.515 8.332 1.00 97.25 175 LEU A C 1
ATOM 1394 O O . LEU A 1 175 ? -1.140 -3.038 8.548 1.00 97.25 175 LEU A O 1
ATOM 1398 N N . PHE A 1 176 ? 0.924 -2.486 9.248 1.00 97.56 176 PHE A N 1
ATOM 1399 C CA . PHE A 1 176 ? 0.777 -3.085 10.574 1.00 97.56 176 PHE A CA 1
ATOM 1400 C C . PHE A 1 176 ? -0.388 -2.476 11.354 1.00 97.56 176 PHE A C 1
ATOM 1402 O O . PHE A 1 176 ? -1.179 -3.211 11.949 1.00 97.56 176 PHE A O 1
ATOM 1409 N N . TYR A 1 177 ? -0.538 -1.151 11.316 1.00 97.19 177 TYR A N 1
ATOM 1410 C CA . TYR A 1 177 ? -1.641 -0.466 11.978 1.00 97.19 177 TYR A CA 1
ATOM 1411 C C . TYR A 1 177 ? -3.002 -0.885 11.401 1.00 97.19 177 TYR A C 1
ATOM 1413 O O . TYR A 1 177 ? -3.910 -1.231 12.159 1.00 97.19 177 TYR A O 1
ATOM 1421 N N . LEU A 1 178 ? -3.150 -0.927 10.073 1.00 97.00 178 LEU A N 1
ATOM 1422 C CA . LEU A 1 178 ? -4.395 -1.347 9.424 1.00 97.00 178 LEU A CA 1
ATOM 1423 C C . LEU A 1 178 ? -4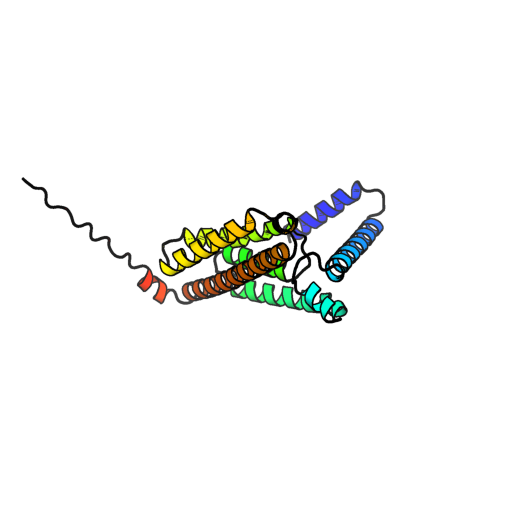.719 -2.826 9.681 1.00 97.00 178 LEU A C 1
ATOM 1425 O O . LEU A 1 178 ? -5.881 -3.162 9.923 1.00 97.00 178 LEU A O 1
ATOM 1429 N N . LEU A 1 179 ? -3.716 -3.709 9.688 1.00 97.38 179 LEU A N 1
ATOM 1430 C CA . LEU A 1 179 ? -3.882 -5.121 10.055 1.00 97.38 179 LEU A CA 1
ATOM 1431 C C . LEU A 1 179 ? -4.336 -5.267 11.513 1.00 97.38 179 LEU A C 1
ATOM 1433 O O . LEU A 1 179 ? -5.290 -5.996 11.797 1.00 97.38 179 LEU A O 1
ATOM 1437 N N . PHE A 1 180 ? -3.717 -4.526 12.433 1.00 95.81 180 PHE A N 1
ATOM 1438 C CA . PHE A 1 180 ? -4.119 -4.499 13.838 1.00 95.81 180 PHE A CA 1
ATOM 1439 C C . PHE A 1 180 ? -5.576 -4.038 13.998 1.00 95.81 180 PHE A C 1
ATOM 1441 O O . PHE A 1 180 ? -6.375 -4.720 14.646 1.00 95.81 180 PHE A O 1
ATOM 1448 N N . GLN A 1 181 ? -5.959 -2.938 13.346 1.00 94.62 181 GLN A N 1
ATOM 1449 C CA . GLN A 1 181 ? -7.334 -2.425 13.379 1.00 94.62 181 GLN A CA 1
ATOM 1450 C C . GLN A 1 181 ? -8.338 -3.400 12.754 1.00 94.62 181 GLN A C 1
ATOM 1452 O O . GLN A 1 181 ? -9.439 -3.580 13.279 1.00 94.62 181 GLN A O 1
ATOM 1457 N N . SER A 1 182 ? -7.941 -4.100 11.691 1.00 94.75 182 SER A N 1
ATOM 1458 C CA . SER A 1 182 ? -8.745 -5.154 11.063 1.00 94.75 182 SER A CA 1
ATOM 1459 C C . SER A 1 182 ? -9.031 -6.303 12.034 1.00 94.75 182 SER A C 1
ATOM 1461 O O . SER A 1 182 ? -10.171 -6.771 12.134 1.00 94.75 182 SER A O 1
ATOM 1463 N N . HIS A 1 183 ? -8.029 -6.722 12.812 1.00 93.81 183 HIS A N 1
ATOM 1464 C CA . HIS A 1 183 ? -8.200 -7.739 13.850 1.00 93.81 183 HIS A CA 1
ATOM 1465 C C . HIS A 1 183 ? -9.096 -7.266 14.997 1.00 93.81 183 HIS A C 1
ATOM 1467 O O . HIS A 1 183 ? -9.974 -8.019 15.431 1.00 93.81 183 HIS A O 1
ATOM 1473 N N . VAL A 1 184 ? -8.918 -6.027 15.467 1.00 91.19 184 VAL A N 1
ATOM 1474 C CA . VAL A 1 184 ? -9.778 -5.432 16.504 1.00 91.19 184 VAL A CA 1
ATOM 1475 C C . VAL A 1 184 ? -11.228 -5.369 16.023 1.00 91.19 184 VAL A C 1
ATOM 1477 O O . VAL A 1 184 ? -12.128 -5.828 16.729 1.00 91.19 184 VAL A O 1
ATOM 1480 N N . GLN A 1 185 ? -11.470 -4.892 14.798 1.00 91.00 185 GLN A N 1
ATOM 1481 C CA . GLN A 1 185 ? -12.828 -4.788 14.273 1.00 91.00 185 GLN A CA 1
ATOM 1482 C C . GLN A 1 185 ? -13.493 -6.145 14.080 1.00 91.00 185 GLN A C 1
ATOM 1484 O O . GLN A 1 185 ? -14.662 -6.303 14.430 1.00 91.00 185 GLN A O 1
ATOM 1489 N N . ARG A 1 186 ? -12.754 -7.139 13.589 1.00 91.94 186 ARG A N 1
ATOM 1490 C CA . ARG A 1 186 ? -13.271 -8.503 13.453 1.00 91.94 186 ARG A CA 1
ATOM 1491 C C . ARG A 1 186 ? -13.653 -9.114 14.803 1.00 91.94 186 ARG A C 1
ATOM 1493 O O . ARG A 1 186 ? -14.681 -9.784 14.887 1.00 91.94 186 ARG A O 1
ATOM 1500 N N . ARG A 1 187 ? -12.855 -8.888 15.854 1.00 89.50 187 ARG A N 1
ATOM 1501 C CA . ARG A 1 187 ? -13.178 -9.356 17.214 1.00 89.50 187 ARG A CA 1
ATOM 1502 C C . ARG A 1 187 ? -14.485 -8.753 17.717 1.00 89.50 187 ARG A C 1
ATOM 1504 O O . ARG A 1 187 ? -15.320 -9.499 18.217 1.00 89.50 187 ARG A O 1
ATOM 1511 N N . ASP A 1 188 ? -14.687 -7.453 17.521 1.00 86.00 188 ASP A N 1
ATOM 1512 C CA . ASP A 1 188 ? -15.919 -6.782 17.950 1.00 86.00 188 ASP A CA 1
ATOM 1513 C C . ASP A 1 188 ? -17.153 -7.272 17.165 1.00 86.00 188 ASP A C 1
ATOM 1515 O O . ASP A 1 188 ? -18.222 -7.430 17.749 1.00 86.00 188 ASP A O 1
ATOM 1519 N N . VAL A 1 189 ? -17.003 -7.595 15.871 1.00 86.81 189 VAL A N 1
ATOM 1520 C CA . VAL A 1 189 ? -18.078 -8.201 15.056 1.00 86.81 189 VAL A CA 1
ATOM 1521 C C . VAL A 1 189 ? -18.448 -9.606 15.547 1.00 86.81 189 VAL A C 1
ATOM 1523 O O . VAL A 1 189 ? -19.623 -9.967 15.543 1.00 86.81 189 VAL A O 1
ATOM 1526 N N . ASN A 1 190 ? -17.468 -10.409 15.971 1.00 84.75 190 ASN A N 1
ATOM 1527 C CA . ASN A 1 190 ? -17.705 -11.783 16.428 1.00 84.75 190 ASN A CA 1
ATOM 1528 C C . ASN A 1 190 ? -18.154 -11.868 17.899 1.00 84.75 190 ASN A C 1
ATOM 1530 O O . ASN A 1 190 ? -18.828 -12.825 18.275 1.00 84.75 190 ASN A O 1
ATOM 1534 N N . HIS A 1 191 ? -17.793 -10.887 18.731 1.00 82.06 191 HIS A N 1
ATOM 1535 C CA . HIS A 1 191 ? -18.075 -10.874 20.170 1.00 82.06 191 HIS A CA 1
ATOM 1536 C C . HIS A 1 191 ? -18.671 -9.526 20.620 1.00 82.06 191 HIS A C 1
ATOM 1538 O O . HIS A 1 191 ? -18.025 -8.766 21.349 1.00 82.06 191 HIS A O 1
ATOM 1544 N N . PRO A 1 192 ? -19.933 -9.230 20.252 1.00 73.31 192 PRO A N 1
ATOM 1545 C CA . PRO A 1 192 ? -20.563 -7.935 20.521 1.00 73.31 192 PRO A CA 1
ATOM 1546 C C . PRO A 1 192 ? -20.708 -7.604 22.018 1.00 73.31 192 PRO A C 1
ATOM 1548 O O . PRO A 1 192 ? -20.781 -6.432 22.378 1.00 73.31 192 PRO A O 1
ATOM 1551 N N . LYS A 1 193 ? -20.660 -8.596 22.919 1.00 64.44 193 LYS A N 1
ATOM 1552 C CA . LYS A 1 193 ? -20.775 -8.387 24.377 1.00 64.44 193 LYS A CA 1
ATOM 1553 C C . LYS A 1 193 ? -19.700 -7.451 24.964 1.00 64.44 193 LYS A C 1
ATOM 1555 O O . LYS A 1 193 ? -19.958 -6.774 25.952 1.00 64.44 193 LYS A O 1
ATOM 1560 N N . HIS A 1 194 ? -18.516 -7.352 24.350 1.00 55.31 194 HIS A N 1
ATOM 1561 C CA . HIS A 1 194 ? -17.476 -6.393 24.766 1.00 55.31 194 HIS A CA 1
ATOM 1562 C C . HIS A 1 194 ? -17.644 -4.991 24.152 1.00 55.31 194 HIS A C 1
ATOM 1564 O O . HIS A 1 194 ? -17.010 -4.039 24.614 1.00 55.31 194 HIS A O 1
ATOM 1570 N N . SER A 1 195 ? -18.485 -4.856 23.122 1.00 54.53 195 SER A N 1
ATOM 1571 C CA . SER A 1 195 ? -18.823 -3.575 22.493 1.00 54.53 195 SER A CA 1
ATOM 1572 C C . SER A 1 195 ? -19.746 -2.758 23.394 1.00 54.53 195 SER A C 1
ATOM 1574 O O . SER A 1 195 ? -19.497 -1.574 23.599 1.00 54.53 195 SER A O 1
ATOM 1576 N N . GLU A 1 196 ? -20.752 -3.387 24.011 1.00 54.22 196 GLU A N 1
ATOM 1577 C CA . GLU A 1 196 ? -21.696 -2.706 24.914 1.00 54.22 196 GLU A CA 1
ATOM 1578 C C . GLU A 1 196 ? -21.011 -2.080 26.139 1.00 54.22 196 GLU A C 1
ATOM 1580 O O . GLU A 1 196 ? -21.352 -0.969 26.540 1.00 54.22 196 GLU A O 1
ATOM 1585 N N . ALA A 1 197 ? -19.982 -2.733 26.691 1.00 57.00 197 ALA A N 1
ATOM 1586 C CA . ALA A 1 197 ? -19.212 -2.187 27.809 1.00 57.00 197 ALA A CA 1
ATOM 1587 C C . ALA A 1 197 ? -18.345 -0.974 27.413 1.00 57.00 197 ALA A C 1
ATOM 1589 O O . ALA A 1 197 ? -18.139 -0.079 28.230 1.00 57.00 197 ALA A O 1
ATOM 1590 N N . ARG A 1 198 ? -17.865 -0.920 26.160 1.00 56.38 198 ARG A N 1
ATOM 1591 C CA . ARG A 1 198 ? -17.080 0.205 25.614 1.00 56.38 198 ARG A CA 1
ATOM 1592 C C . ARG A 1 198 ? -17.943 1.349 25.079 1.00 56.38 198 ARG A C 1
ATOM 1594 O O . ARG A 1 198 ? -17.438 2.452 24.913 1.00 56.38 198 ARG A O 1
ATOM 1601 N N . HIS A 1 199 ? -19.225 1.096 24.818 1.00 52.66 199 HIS A N 1
ATOM 1602 C CA . HIS A 1 199 ? -20.175 2.082 24.303 1.00 52.66 199 HIS A CA 1
ATOM 1603 C C . HIS A 1 199 ? -20.995 2.795 25.371 1.00 52.66 199 HIS A C 1
ATOM 1605 O O . HIS A 1 199 ? -21.829 3.615 24.996 1.00 52.66 199 HIS A O 1
ATOM 1611 N N . LYS A 1 200 ? -20.771 2.547 26.673 1.00 48.50 200 LYS A N 1
ATOM 1612 C CA . LYS A 1 200 ? -21.320 3.440 27.698 1.00 48.50 200 LYS A CA 1
ATOM 1613 C C . LYS A 1 200 ? -20.700 4.817 27.462 1.00 48.50 200 LYS A C 1
ATOM 1615 O O . LYS A 1 200 ? -19.503 4.974 27.710 1.00 48.50 200 LYS A O 1
ATOM 1620 N N . PRO A 1 201 ? -21.465 5.805 26.960 1.00 51.00 201 PRO A N 1
ATOM 1621 C CA . PRO A 1 201 ? -20.960 7.158 26.887 1.00 51.00 201 PRO A CA 1
ATOM 1622 C C . PRO A 1 201 ? -20.612 7.506 28.327 1.00 51.00 201 PRO A C 1
ATOM 1624 O O . PRO A 1 201 ? -21.433 7.274 29.219 1.00 51.00 201 PRO A O 1
ATOM 1627 N N . ASN A 1 202 ? -19.412 8.027 28.574 1.00 53.19 202 ASN A N 1
ATOM 1628 C CA . ASN A 1 202 ? -19.214 8.827 29.770 1.00 53.19 202 ASN A CA 1
ATOM 1629 C C . ASN A 1 202 ? -20.309 9.880 29.695 1.00 53.19 202 ASN A C 1
ATOM 1631 O O . ASN A 1 202 ? -20.235 10.776 28.852 1.00 53.19 202 ASN A O 1
ATOM 1635 N N . ALA A 1 203 ? -21.382 9.676 30.463 1.00 53.31 203 ALA A N 1
ATOM 1636 C CA . ALA A 1 203 ? -22.462 10.621 30.561 1.00 53.31 203 ALA A CA 1
ATOM 1637 C C . ALA A 1 203 ? -21.761 11.924 30.897 1.00 53.31 203 ALA A C 1
ATOM 1639 O O . ALA A 1 203 ? -21.104 12.030 31.934 1.00 53.31 203 ALA A O 1
ATOM 1640 N N . ILE A 1 204 ? -21.785 12.858 29.950 1.00 55.69 204 ILE A N 1
ATOM 1641 C CA . ILE A 1 204 ? -21.312 14.203 30.186 1.00 55.69 204 ILE A CA 1
ATOM 1642 C C . ILE A 1 204 ? -22.222 14.669 31.310 1.00 55.69 204 ILE A C 1
ATOM 1644 O O . ILE A 1 204 ?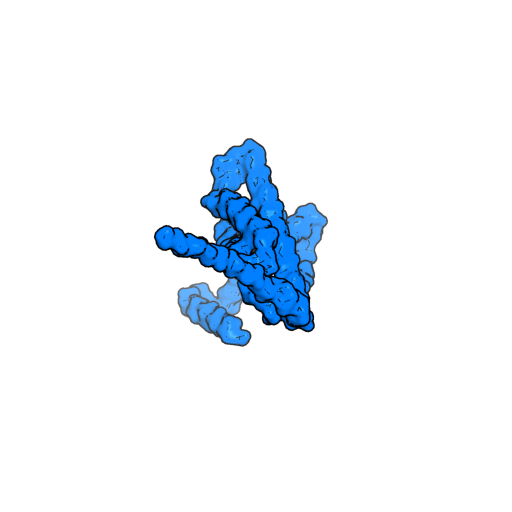 -23.397 14.958 31.087 1.00 55.69 204 ILE A O 1
ATOM 1648 N N . ILE A 1 205 ? -21.715 14.626 32.541 1.00 54.97 205 ILE A N 1
ATOM 1649 C CA . ILE A 1 205 ? -22.361 15.245 33.683 1.00 54.97 205 ILE A CA 1
ATOM 1650 C C . ILE A 1 205 ? -22.258 16.727 33.361 1.00 54.97 205 ILE A C 1
ATOM 1652 O O . ILE A 1 205 ? -21.270 17.388 33.681 1.00 54.97 205 ILE A O 1
ATOM 1656 N N . ILE A 1 206 ? -23.251 17.232 32.630 1.00 61.25 206 ILE A N 1
ATOM 1657 C CA . ILE A 1 206 ? -23.461 18.655 32.446 1.00 61.25 206 ILE A CA 1
ATOM 1658 C C . ILE A 1 206 ? -23.768 19.155 33.854 1.00 61.25 206 ILE A C 1
ATOM 1660 O O . ILE A 1 206 ? -24.905 19.080 34.316 1.00 61.25 206 ILE A O 1
ATOM 1664 N N . ARG A 1 207 ? -22.731 19.593 34.579 1.00 59.28 207 ARG A N 1
ATOM 1665 C CA . ARG A 1 207 ? -22.888 20.362 35.812 1.00 59.28 207 ARG A CA 1
ATOM 1666 C C . ARG A 1 207 ? -23.704 21.589 35.428 1.00 59.28 207 ARG A C 1
ATOM 1668 O O . ARG A 1 207 ? -23.165 22.545 34.872 1.00 59.28 207 ARG A O 1
ATOM 1675 N N . GLN A 1 208 ? -25.009 21.539 35.679 1.00 60.16 208 GLN A N 1
ATOM 1676 C CA . GLN A 1 208 ? -25.860 22.713 35.612 1.00 60.16 208 GLN A CA 1
ATOM 1677 C C . GLN A 1 208 ? -25.250 23.749 36.557 1.00 60.16 208 GLN A C 1
ATOM 1679 O O . GLN A 1 208 ? -25.160 23.523 37.763 1.00 60.16 208 GLN A O 1
ATOM 1684 N N . LYS A 1 209 ? -24.750 24.858 36.001 1.00 62.22 209 LYS A N 1
ATOM 1685 C CA . LYS A 1 209 ? -24.315 25.990 36.817 1.00 62.22 209 LYS A CA 1
ATOM 1686 C C . LYS A 1 209 ? -25.541 26.503 37.587 1.00 62.22 209 LYS A C 1
ATOM 1688 O O . LYS A 1 209 ? -26.580 26.711 36.955 1.00 62.22 209 LYS A O 1
ATOM 1693 N N . PRO A 1 210 ? -25.453 26.701 38.912 1.00 67.75 210 PRO A N 1
ATOM 1694 C CA . PRO A 1 210 ? -26.553 27.272 39.674 1.00 67.75 210 PRO A CA 1
ATOM 1695 C C . PRO A 1 210 ? -26.849 28.682 39.152 1.00 67.75 210 PRO A C 1
ATOM 1697 O O . PRO A 1 210 ? -25.941 29.495 38.975 1.00 67.75 210 PRO A O 1
ATOM 1700 N N . LYS A 1 211 ? -28.128 28.960 38.876 1.00 70.25 211 LYS A N 1
ATOM 1701 C CA . LYS A 1 211 ? -28.606 30.321 38.617 1.00 70.25 211 LYS A CA 1
ATOM 1702 C C . LYS A 1 211 ? -28.452 31.114 39.915 1.00 70.25 211 LYS A C 1
ATOM 1704 O O . LYS A 1 211 ? -29.159 30.832 40.878 1.00 70.25 211 LYS A O 1
ATOM 1709 N N . LEU A 1 212 ? -27.526 32.069 39.936 1.00 74.19 212 LEU A N 1
ATOM 1710 C CA . LEU A 1 212 ? -27.490 33.105 40.965 1.00 74.19 212 LEU A CA 1
ATOM 1711 C C . LEU A 1 212 ? -28.757 33.958 40.797 1.00 74.19 212 LEU A C 1
ATOM 1713 O O . LEU A 1 212 ? -29.038 34.424 39.690 1.00 74.19 212 LEU A O 1
ATOM 1717 N N . ARG A 1 213 ? -29.548 34.049 41.867 1.00 75.06 213 ARG A N 1
ATOM 1718 C CA . ARG A 1 213 ? -30.650 35.002 42.026 1.00 75.06 213 ARG A CA 1
ATOM 1719 C C . ARG A 1 213 ? -30.142 36.210 42.790 1.00 75.06 213 ARG A C 1
ATOM 1721 O O . ARG A 1 213 ? -29.287 35.989 43.676 1.00 75.06 213 ARG A O 1
#

Radius of gyration: 23.02 Å; chains: 1; bounding box: 53×54×79 Å

Foldseek 3Di:
DVVVCVVVVVLVVVVVPDPDDPVVVVVVVVVVVVVVQCCLLPVVQLDQAPCVVCVVVVNNVCLVVVVVVLCVVLVVVCVLLVPFDVLLNQLLVLLSVVRHGRDHLVSCVSNVSLLVVLVVQLVPCLQDPVSNVVSVVLSVQLCVLPVPSVCLVVDDPPVSSVSSVSNVVSSVVSNVSSVVVSVVRSCCVVCVVVVVVSRPPPPPPPPPDDDDD